Protein AF-A0A7J9Y196-F1 (afdb_monomer)

Radius of gyration: 24.89 Å; Cα contacts (8 Å, |Δi|>4): 542; chains: 1; bounding box: 51×61×70 Å

Secondary structure (DSSP, 8-state):
---------S-PPPPPPHHHHHHHHHHHHHHHHHHHHHTTSS--EEEETTEEEEE-TTS-EEEEEEEE-GGG-EEE-GGG-EEEEE-TTS-EEEEE---HHHHHHHHTTTTT--HHHHHHHHHHHHHHHHHHHHHHHHHHHS----HHHHTTS-HHHHHTT----SS-SS----BT--HHHHHHH-GGGT--BPPEEEEEEBTTB-----TT--HHHHHHHHS-HHHHHHHHHHHHTTT--GGGEEEEEE-HHHIIIIIHHHTHHHHHTTSEEEEEE-SS-EEE-TTSSEEEESSSTTSPPEE-----EETTEE----HHHHHHHHHHHHHHHHHHHH-HIIIIIS---------

Solvent-accessible surface area (backbone atoms only — not comparable to full-atom values): 19519 Å² total; per-residue (Å²): 132,84,78,78,79,74,73,75,81,90,73,69,77,71,79,50,50,75,66,28,42,42,50,26,21,19,50,50,34,22,46,40,54,17,46,34,35,55,71,62,61,39,69,70,43,80,73,56,98,52,29,34,35,32,77,30,78,68,63,39,34,39,37,30,36,39,48,78,50,75,97,68,30,37,52,40,43,41,89,51,30,24,36,29,44,72,39,101,85,73,52,69,59,74,39,81,49,54,50,38,69,57,49,50,63,50,34,28,67,52,64,68,53,52,73,67,58,47,55,52,49,51,50,22,39,51,34,23,40,52,53,45,5,39,51,49,42,54,49,70,72,73,70,68,80,44,75,72,56,54,71,71,49,54,72,60,62,42,42,20,69,56,90,65,56,88,73,54,74,45,46,48,18,43,49,76,57,50,74,69,45,40,51,46,49,33,21,74,50,70,36,72,37,56,38,29,32,32,35,28,30,58,86,82,43,83,87,59,43,31,98,91,46,49,72,69,55,51,50,60,71,75,36,56,72,66,59,52,52,53,38,39,44,62,31,46,79,70,76,41,65,57,88,53,35,43,75,46,76,40,40,54,67,32,40,69,74,38,46,55,63,79,38,37,69,40,40,77,67,61,39,36,38,82,54,46,70,46,94,49,37,20,35,25,30,86,81,45,40,34,30,36,35,70,65,49,71,88,51,74,67,47,77,40,54,31,90,27,38,41,65,95,38,66,44,56,69,57,68,74,55,62,72,42,34,18,59,52,30,53,53,51,49,56,50,41,74,68,34,64,58,42,46,66,71,68,54,69,82,80,91,55,52,51,96

Foldseek 3Di:
DDPPPPPPPPPLLDFQDPVLLLVLQLVLQLLCVQLCVLVVLWPWDDPDPQKIKTQAPLRKIKIFGFDADPSRGTRTDSQGIWIWHQDPVRDTDTDRDRHNLVVLVRRCVSNVHDPVRNVLVSLLLVQLSRLSSSLSRVCPPDDNQDPVNLVPDDPLLNLLNDSADSNDSSQRRQAPDDSVSCCAQPSVVVHWFWWWKKWAFPVVDDDDFAPVDDLVRLCCQQAPPVLVVQLCCQQVVVVHHSVRTRMDTAHPSCVVPPCCVVVVVCDVVSNMGTRGTGPWIWRQGSLSQWTQTPRDNVHDTDGHADQTDGPNDGSGDDPVCLNCQQVVVVVVVVVQCPDCCNCPPVVDDDDGDGD

Structure (mmCIF, N/CA/C/O backbone):
data_AF-A0A7J9Y196-F1
#
_entry.id   AF-A0A7J9Y196-F1
#
loop_
_atom_site.group_PDB
_atom_site.id
_atom_site.type_symbol
_atom_site.label_atom_id
_atom_site.label_alt_id
_atom_site.label_comp_id
_atom_site.label_asym_id
_atom_site.label_entity_id
_atom_site.label_seq_id
_atom_site.pdbx_PDB_ins_code
_atom_site.Cartn_x
_atom_site.Cartn_y
_atom_site.Cartn_z
_atom_site.occupancy
_atom_site.B_iso_or_equiv
_atom_site.auth_seq_id
_atom_site.auth_comp_id
_atom_site.auth_asym_id
_atom_site.auth_atom_id
_atom_site.pdbx_PDB_model_num
ATOM 1 N N . MET A 1 1 ? -0.466 28.665 28.984 1.00 36.94 1 MET A N 1
ATOM 2 C CA . MET A 1 1 ? 0.429 27.523 29.253 1.00 36.94 1 MET A CA 1
ATOM 3 C C . MET A 1 1 ? 0.998 27.119 27.907 1.00 36.94 1 MET A C 1
ATOM 5 O O . MET A 1 1 ? 0.221 26.810 27.017 1.00 36.94 1 MET A O 1
ATOM 9 N N . ILE A 1 2 ? 2.296 27.337 27.705 1.00 31.19 2 ILE A N 1
ATOM 10 C CA . ILE A 1 2 ? 2.958 27.218 26.401 1.00 31.19 2 ILE A CA 1
ATOM 11 C C . ILE A 1 2 ? 2.953 25.739 26.016 1.00 31.19 2 ILE A C 1
ATOM 13 O O . ILE A 1 2 ? 3.463 24.908 26.766 1.00 31.19 2 ILE A O 1
ATOM 17 N N . VAL A 1 3 ? 2.308 25.422 24.894 1.00 32.38 3 VAL A N 1
ATOM 18 C CA . VAL A 1 3 ? 2.286 24.080 24.315 1.00 32.38 3 VAL A CA 1
ATOM 19 C C . VAL A 1 3 ? 3.728 23.730 23.968 1.00 32.38 3 VAL A C 1
ATOM 21 O O . VAL A 1 3 ? 4.373 24.423 23.186 1.00 32.38 3 VAL A O 1
ATOM 24 N N . SER A 1 4 ? 4.250 22.696 24.620 1.00 30.88 4 SER A N 1
ATOM 25 C CA . SER A 1 4 ? 5.538 22.105 24.288 1.00 30.88 4 SER A CA 1
ATOM 26 C C . SER A 1 4 ? 5.426 21.515 22.884 1.00 30.88 4 SER A C 1
ATOM 28 O O . SER A 1 4 ? 4.908 20.411 22.725 1.00 30.88 4 SER A O 1
ATOM 30 N N . GLU A 1 5 ? 5.902 22.239 21.871 1.00 36.75 5 GLU A N 1
ATOM 31 C CA . GLU A 1 5 ? 6.233 21.664 20.568 1.00 36.75 5 GLU A CA 1
ATOM 32 C C . GLU A 1 5 ? 7.306 20.599 20.809 1.00 36.75 5 GLU A C 1
ATOM 34 O O . GLU A 1 5 ? 8.493 20.889 20.951 1.00 36.75 5 GLU A O 1
ATOM 39 N N . LYS A 1 6 ? 6.887 19.337 20.929 1.00 35.97 6 LYS A N 1
ATOM 40 C CA . LYS A 1 6 ? 7.796 18.229 20.665 1.00 35.97 6 LYS A CA 1
ATOM 41 C C . LYS A 1 6 ? 8.116 18.319 19.180 1.00 35.97 6 LYS A C 1
ATOM 43 O O . LYS A 1 6 ? 7.275 17.977 18.352 1.00 35.97 6 LYS A O 1
ATOM 48 N N . SER A 1 7 ? 9.311 18.807 18.860 1.00 33.03 7 SER A N 1
ATOM 49 C CA . SER A 1 7 ? 9.898 18.654 17.534 1.00 33.03 7 SER A CA 1
ATOM 50 C C . SER A 1 7 ? 9.715 17.199 17.078 1.00 33.03 7 SER A C 1
ATOM 52 O O . SER A 1 7 ? 9.951 16.292 17.887 1.00 33.03 7 SER A O 1
ATOM 54 N N . PRO A 1 8 ? 9.273 16.944 15.835 1.00 31.72 8 PRO A N 1
ATOM 55 C CA . PRO A 1 8 ? 9.183 15.580 15.334 1.00 31.72 8 PRO A CA 1
ATOM 56 C C . PRO A 1 8 ? 10.572 14.927 15.408 1.00 31.72 8 PRO A C 1
ATOM 58 O O . PRO A 1 8 ? 11.574 15.629 15.227 1.00 31.72 8 PRO A O 1
ATOM 61 N N . PRO A 1 9 ? 10.666 13.615 15.692 1.00 36.78 9 PRO A N 1
ATOM 62 C CA . PRO A 1 9 ? 11.945 12.924 15.643 1.00 36.78 9 PRO A CA 1
ATOM 63 C C . PRO A 1 9 ? 12.563 13.130 14.255 1.00 36.78 9 PRO A C 1
ATOM 65 O O . PRO A 1 9 ? 11.937 12.870 13.228 1.00 36.78 9 PRO A O 1
ATOM 68 N N . THR A 1 10 ? 13.786 13.654 14.242 1.00 38.38 10 THR A N 1
ATOM 69 C CA . THR A 1 10 ? 14.646 13.880 13.073 1.00 38.38 10 THR A CA 1
ATOM 70 C C . THR A 1 10 ? 15.182 12.565 12.494 1.00 38.38 10 THR A C 1
ATOM 72 O O . THR A 1 10 ? 16.371 12.450 12.237 1.00 38.38 10 THR A O 1
ATOM 75 N N . ASP A 1 11 ? 14.297 11.598 12.259 1.00 40.78 11 ASP A N 1
ATOM 76 C CA . ASP A 1 11 ? 14.557 10.379 11.481 1.00 40.78 11 ASP A CA 1
ATOM 77 C C . ASP A 1 11 ? 13.760 10.431 10.168 1.00 40.78 11 ASP A C 1
ATOM 79 O O . ASP A 1 11 ? 13.176 9.448 9.714 1.00 40.78 11 ASP A O 1
ATOM 83 N N . ALA A 1 12 ? 13.683 11.613 9.543 1.00 42.16 12 ALA A N 1
ATOM 84 C CA . ALA A 1 12 ? 13.226 11.676 8.162 1.00 42.16 12 ALA A CA 1
ATOM 85 C C . ALA A 1 12 ? 14.246 10.892 7.316 1.00 42.16 12 ALA A C 1
ATOM 87 O O . ALA A 1 12 ? 15.436 11.226 7.376 1.00 42.16 12 ALA A O 1
ATOM 88 N N . PRO A 1 13 ? 13.835 9.861 6.553 1.00 50.31 13 PRO A N 1
ATOM 89 C CA . PRO A 1 13 ? 14.758 9.124 5.707 1.00 50.31 13 PRO A CA 1
ATOM 90 C C . PRO A 1 13 ? 15.472 10.124 4.802 1.00 50.31 13 PRO A C 1
ATOM 92 O O . PRO A 1 13 ? 14.838 10.909 4.091 1.00 50.31 13 PRO A O 1
ATOM 95 N N . SER A 1 14 ? 16.802 10.139 4.888 1.00 57.25 14 SER A N 1
ATOM 96 C CA . SER A 1 14 ? 17.611 11.004 4.037 1.00 57.25 14 SER A CA 1
ATOM 97 C C . SER A 1 14 ? 17.305 10.672 2.574 1.00 57.25 14 SER A C 1
ATOM 99 O O . SER A 1 14 ? 17.179 9.489 2.244 1.00 57.25 14 SER A O 1
ATOM 101 N N . PRO A 1 15 ? 17.170 11.679 1.690 1.00 68.12 15 PRO A N 1
ATOM 102 C CA . PRO A 1 15 ? 16.908 11.437 0.279 1.00 68.12 15 PRO A CA 1
ATOM 103 C C . PRO A 1 15 ? 17.907 10.426 -0.283 1.00 68.12 15 PRO A C 1
ATOM 105 O O . PRO A 1 15 ? 19.110 10.533 -0.032 1.00 68.12 15 PRO A O 1
ATOM 108 N N . ALA A 1 16 ? 17.410 9.444 -1.035 1.00 80.75 16 ALA A N 1
ATOM 109 C CA . ALA A 1 16 ? 18.262 8.415 -1.608 1.00 80.75 16 ALA A CA 1
ATOM 110 C C . ALA A 1 16 ? 19.363 9.049 -2.476 1.00 80.75 16 ALA A C 1
ATOM 112 O O . ALA A 1 16 ? 19.103 9.920 -3.309 1.00 80.75 16 ALA A O 1
ATOM 113 N N . GLY A 1 17 ? 20.607 8.608 -2.281 1.00 89.25 17 GLY A N 1
ATOM 114 C CA . GLY A 1 17 ? 21.742 9.121 -3.042 1.00 89.25 17 GLY A CA 1
ATOM 115 C C . GLY A 1 17 ? 21.692 8.733 -4.532 1.00 89.25 17 GLY A C 1
ATOM 116 O O . GLY A 1 17 ? 20.994 7.789 -4.915 1.00 89.25 17 GLY A O 1
ATOM 117 N N . PRO A 1 18 ? 22.501 9.381 -5.395 1.00 92.69 18 PRO A N 1
ATOM 118 C CA . PRO A 1 18 ? 22.485 9.142 -6.844 1.00 92.69 18 PRO A CA 1
ATOM 119 C C . PRO A 1 18 ? 22.762 7.692 -7.272 1.00 92.69 18 PRO A C 1
ATOM 121 O O . PRO A 1 18 ? 22.345 7.270 -8.349 1.00 92.69 18 PRO A O 1
ATOM 1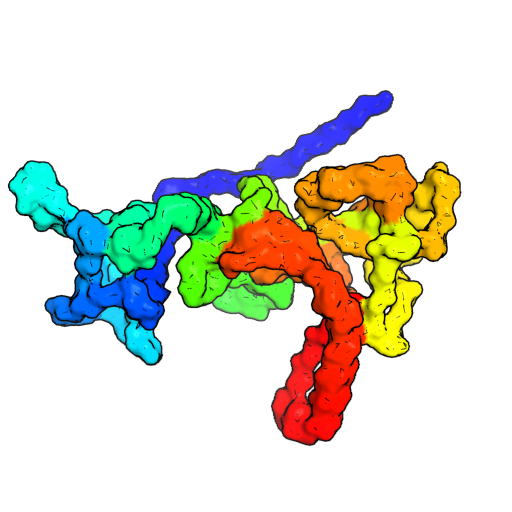24 N N . ALA A 1 19 ? 23.499 6.917 -6.471 1.00 92.81 19 ALA A N 1
ATOM 125 C CA . ALA A 1 19 ? 23.753 5.504 -6.754 1.00 92.81 19 ALA A CA 1
ATOM 126 C C . ALA A 1 19 ? 22.483 4.652 -6.590 1.00 92.81 19 ALA A C 1
ATOM 128 O O . ALA A 1 19 ? 22.111 3.945 -7.523 1.00 92.81 19 ALA A O 1
ATOM 129 N N . ALA A 1 20 ? 21.787 4.786 -5.457 1.00 93.94 20 ALA A N 1
ATOM 130 C CA . ALA A 1 20 ? 20.543 4.070 -5.187 1.00 93.94 20 ALA A CA 1
ATOM 131 C C . ALA A 1 20 ? 19.429 4.471 -6.167 1.00 93.94 20 ALA A C 1
ATOM 133 O O . ALA A 1 20 ? 18.706 3.611 -6.659 1.00 93.94 20 ALA A O 1
ATOM 134 N N . TRP A 1 21 ? 19.344 5.758 -6.527 1.00 95.81 21 TRP A N 1
ATOM 135 C CA . TRP A 1 21 ? 18.389 6.235 -7.532 1.00 95.81 21 TRP A CA 1
ATOM 136 C C . TRP A 1 21 ? 18.619 5.619 -8.919 1.00 95.81 21 TRP A C 1
ATOM 138 O O . TRP A 1 21 ? 17.672 5.166 -9.566 1.00 95.81 21 TRP A O 1
ATOM 148 N N . ARG A 1 22 ? 19.878 5.577 -9.381 1.00 95.44 22 ARG A N 1
ATOM 149 C CA . ARG A 1 22 ? 20.227 4.947 -10.665 1.00 95.44 22 ARG A CA 1
ATOM 150 C C . ARG A 1 22 ? 19.911 3.457 -10.661 1.00 95.44 22 ARG A C 1
ATOM 152 O O . ARG A 1 22 ? 19.370 2.956 -11.640 1.00 95.44 22 ARG A O 1
ATOM 159 N N . GLU A 1 23 ? 20.210 2.766 -9.565 1.00 95.62 23 GLU A N 1
ATOM 160 C CA . GLU A 1 23 ? 19.924 1.338 -9.450 1.00 95.62 23 GLU A CA 1
ATOM 161 C C . GLU A 1 23 ? 18.418 1.046 -9.415 1.00 95.62 23 GLU A C 1
ATOM 163 O O . GLU A 1 23 ? 17.961 0.155 -10.128 1.00 95.62 23 GLU A O 1
ATOM 168 N N . ALA A 1 24 ? 17.634 1.839 -8.675 1.00 96.81 24 ALA A N 1
ATOM 169 C CA . ALA A 1 24 ? 16.175 1.731 -8.665 1.00 96.81 24 ALA A CA 1
ATOM 170 C C . ALA A 1 24 ? 15.586 1.910 -10.073 1.00 96.81 24 ALA A C 1
ATOM 172 O O . ALA A 1 24 ? 14.763 1.106 -10.506 1.00 96.81 24 ALA A O 1
ATOM 173 N N . ASN A 1 25 ? 16.058 2.910 -10.828 1.00 98.12 25 ASN A N 1
ATOM 174 C CA . ASN A 1 25 ? 15.633 3.109 -12.215 1.00 98.12 25 ASN A CA 1
ATOM 175 C C . ASN A 1 25 ? 15.999 1.931 -13.111 1.00 98.12 25 ASN A C 1
ATOM 177 O O . ASN A 1 25 ? 15.166 1.480 -13.892 1.00 98.12 25 ASN A O 1
ATOM 181 N N . ARG A 1 26 ? 17.223 1.415 -12.988 1.00 97.00 26 ARG A N 1
ATOM 182 C CA . ARG A 1 26 ? 17.705 0.282 -13.780 1.00 97.00 26 ARG A CA 1
ATOM 183 C C . ARG A 1 26 ? 16.838 -0.962 -13.553 1.00 97.00 26 ARG A C 1
ATOM 185 O O . ARG A 1 26 ? 16.396 -1.590 -14.514 1.00 97.00 26 ARG A O 1
ATOM 192 N N . GLN A 1 27 ? 16.542 -1.284 -12.292 1.00 97.31 27 GLN A N 1
ATOM 193 C CA . GLN A 1 27 ? 15.683 -2.416 -11.927 1.00 97.31 27 GLN A CA 1
ATOM 194 C C . GLN A 1 27 ? 14.236 -2.218 -12.393 1.00 97.31 27 GLN A C 1
ATOM 196 O O . GLN A 1 27 ? 13.638 -3.139 -12.951 1.00 97.31 27 GLN A O 1
ATOM 201 N N . LEU A 1 28 ? 13.676 -1.020 -12.206 1.00 98.19 28 LEU A N 1
ATOM 202 C CA . LEU A 1 28 ? 12.296 -0.734 -12.590 1.00 98.19 28 LEU A CA 1
ATOM 203 C C . LEU A 1 28 ? 12.111 -0.700 -14.111 1.00 98.19 28 LEU A C 1
ATOM 205 O O . LEU A 1 28 ? 11.090 -1.168 -14.603 1.00 98.19 28 LEU A O 1
ATOM 209 N N . LEU A 1 29 ? 13.104 -0.210 -14.856 1.00 98.31 29 LEU A N 1
ATOM 210 C CA . LEU A 1 29 ? 13.121 -0.243 -16.317 1.00 98.31 29 LEU A CA 1
ATOM 211 C C . LEU A 1 29 ? 13.150 -1.683 -16.843 1.00 98.31 29 LEU A C 1
ATOM 213 O O . LEU A 1 29 ? 12.372 -2.025 -17.731 1.00 98.31 29 LEU A O 1
ATOM 217 N N . ALA A 1 30 ? 13.999 -2.538 -16.265 1.00 98.31 30 ALA A N 1
ATOM 218 C CA . ALA A 1 30 ? 14.048 -3.959 -16.607 1.00 98.31 30 ALA A CA 1
ATOM 219 C C . ALA A 1 30 ? 12.699 -4.645 -16.358 1.00 98.31 30 ALA A C 1
ATOM 221 O O . ALA A 1 30 ? 12.200 -5.367 -17.220 1.00 98.31 30 ALA A O 1
ATOM 222 N N . LYS A 1 31 ? 12.085 -4.363 -15.200 1.00 97.88 31 LYS A N 1
ATOM 223 C CA . LYS A 1 31 ? 10.736 -4.829 -14.874 1.00 97.88 31 LYS A CA 1
ATOM 224 C C . LYS A 1 31 ? 9.727 -4.333 -15.908 1.00 97.88 31 LYS A C 1
ATOM 226 O O . LYS A 1 31 ? 9.014 -5.140 -16.480 1.00 97.88 31 LYS A O 1
ATOM 231 N N . ALA A 1 32 ? 9.693 -3.034 -16.195 1.00 98.12 32 ALA A N 1
ATOM 232 C CA . ALA A 1 32 ? 8.742 -2.457 -17.140 1.00 98.12 32 ALA A CA 1
ATOM 233 C C . ALA A 1 32 ? 8.851 -3.084 -18.536 1.00 98.12 32 ALA A C 1
ATOM 235 O O . ALA A 1 32 ? 7.834 -3.461 -19.106 1.00 98.12 32 ALA A O 1
ATOM 236 N N . LEU A 1 33 ? 10.068 -3.274 -19.057 1.00 98.12 33 LEU A N 1
ATOM 237 C CA . LEU A 1 33 ? 10.283 -3.966 -20.330 1.00 98.12 33 LEU A CA 1
ATOM 238 C C . LEU A 1 33 ? 9.761 -5.406 -20.293 1.00 98.12 33 LEU A C 1
ATOM 240 O O . LEU A 1 33 ? 9.018 -5.797 -21.189 1.00 98.12 33 LEU A O 1
ATOM 244 N N . GLY A 1 34 ? 10.112 -6.180 -19.262 1.00 97.56 34 GLY A N 1
ATOM 245 C CA . GLY A 1 34 ? 9.680 -7.573 -19.131 1.00 97.56 34 GLY A CA 1
ATOM 246 C C . GLY A 1 34 ? 8.162 -7.723 -19.012 1.00 97.56 34 GLY A C 1
ATOM 247 O O . GLY A 1 34 ? 7.556 -8.485 -19.766 1.00 97.56 34 GLY A O 1
ATOM 248 N N . GLU A 1 35 ? 7.543 -6.960 -18.110 1.00 97.44 35 GLU A N 1
ATOM 249 C CA . GLU A 1 35 ? 6.104 -7.023 -17.829 1.00 97.44 35 GLU A CA 1
ATOM 250 C C . GLU A 1 35 ? 5.268 -6.477 -18.994 1.00 97.44 35 GLU A C 1
ATOM 252 O O . GLU A 1 35 ? 4.299 -7.108 -19.404 1.00 97.44 35 GLU A O 1
ATOM 257 N N . TRP A 1 36 ? 5.658 -5.356 -19.610 1.00 97.44 36 TRP A N 1
ATOM 258 C CA . TRP A 1 36 ? 4.904 -4.804 -20.743 1.00 97.44 36 TRP A CA 1
ATOM 259 C C . TRP A 1 36 ? 5.082 -5.615 -22.030 1.00 97.44 36 TRP A C 1
ATOM 261 O O . TRP A 1 36 ? 4.174 -5.632 -22.862 1.00 97.44 36 TRP A O 1
ATOM 271 N N . CYS A 1 37 ? 6.203 -6.325 -22.201 1.00 97.12 37 CYS A N 1
ATOM 272 C CA . CYS A 1 37 ? 6.318 -7.336 -23.256 1.00 97.12 37 CYS A CA 1
ATOM 273 C C . CYS A 1 37 ? 5.410 -8.540 -22.976 1.00 97.12 37 CYS A C 1
ATOM 275 O O . CYS A 1 37 ? 4.747 -9.034 -23.886 1.00 97.12 37 CYS A O 1
ATOM 277 N N . PHE A 1 38 ? 5.353 -8.998 -21.722 1.00 96.75 38 PHE A N 1
ATOM 278 C CA . PHE A 1 38 ? 4.495 -10.110 -21.314 1.00 96.75 38 PHE A CA 1
ATOM 279 C C . PHE A 1 38 ? 3.002 -9.798 -21.500 1.00 96.75 38 PHE A C 1
ATOM 281 O O . PHE A 1 38 ? 2.254 -10.635 -21.998 1.00 96.75 38 PHE A O 1
ATOM 288 N N . GLU A 1 39 ? 2.581 -8.569 -21.199 1.00 95.69 39 GLU A N 1
ATOM 289 C CA . GLU A 1 39 ? 1.217 -8.078 -21.443 1.00 95.69 39 GLU A CA 1
ATOM 290 C C . GLU A 1 39 ? 0.938 -7.721 -22.916 1.00 95.69 39 GLU A C 1
ATOM 292 O O . GLU A 1 39 ? -0.134 -7.212 -23.241 1.00 95.69 39 GLU A O 1
ATOM 297 N N . ALA A 1 40 ? 1.891 -7.974 -23.821 1.00 95.62 40 ALA A N 1
ATOM 298 C CA . ALA A 1 40 ? 1.821 -7.638 -25.245 1.00 95.62 40 ALA A CA 1
ATOM 299 C C . ALA A 1 40 ? 1.578 -6.142 -25.546 1.00 95.62 40 ALA A C 1
ATOM 301 O O . ALA A 1 40 ? 1.227 -5.779 -26.673 1.00 95.62 40 ALA A O 1
ATOM 302 N N . MET A 1 41 ? 1.803 -5.270 -24.559 1.00 96.69 41 MET A N 1
ATOM 303 C CA . MET A 1 41 ? 1.800 -3.814 -24.717 1.00 96.69 41 MET A CA 1
ATOM 304 C C . MET A 1 41 ? 3.014 -3.357 -25.530 1.00 96.69 41 MET A C 1
ATOM 306 O O . MET A 1 41 ? 2.924 -2.428 -26.329 1.00 96.69 41 MET A O 1
ATOM 310 N N . LEU A 1 42 ? 4.143 -4.045 -25.354 1.00 97.62 42 LEU A N 1
ATOM 311 C CA . LEU A 1 42 ? 5.347 -3.907 -26.162 1.00 97.62 42 LEU A CA 1
ATOM 312 C C . LEU A 1 42 ? 5.618 -5.206 -26.918 1.00 97.62 42 LEU A C 1
ATOM 314 O O . LEU A 1 42 ? 5.311 -6.298 -26.444 1.00 97.62 42 LEU A O 1
ATOM 318 N N . LYS A 1 43 ? 6.199 -5.088 -28.112 1.00 96.25 43 LYS A N 1
ATOM 319 C CA . LYS A 1 43 ? 6.446 -6.223 -29.007 1.00 96.25 43 LYS A CA 1
ATOM 320 C C . LYS A 1 43 ? 7.952 -6.402 -29.198 1.00 96.25 43 LYS A C 1
ATOM 322 O O . LYS A 1 43 ? 8.526 -5.710 -30.040 1.00 96.25 43 LYS A O 1
ATOM 327 N N . PRO A 1 44 ? 8.606 -7.275 -28.414 1.00 97.06 44 PRO A N 1
ATOM 328 C CA . PRO A 1 44 ? 10.031 -7.512 -28.559 1.00 97.06 44 PRO A CA 1
ATOM 329 C C . PRO A 1 44 ? 10.315 -8.355 -29.807 1.00 97.06 44 PRO A C 1
ATOM 331 O O . PRO A 1 44 ? 9.583 -9.291 -30.129 1.00 97.06 44 PRO A O 1
ATOM 334 N N . VAL A 1 45 ? 11.412 -8.041 -30.487 1.00 96.81 45 VAL A N 1
ATOM 335 C CA . VAL A 1 45 ? 12.003 -8.830 -31.569 1.00 96.81 45 VAL A CA 1
ATOM 336 C C . VAL A 1 45 ? 13.302 -9.433 -31.055 1.00 96.81 45 VAL A C 1
ATOM 338 O O . VAL A 1 45 ? 14.145 -8.719 -30.517 1.00 96.81 45 VAL A O 1
ATOM 341 N N . GLU A 1 46 ? 13.467 -10.744 -31.208 1.00 96.50 46 GLU A N 1
ATOM 342 C CA . GLU A 1 46 ? 14.712 -11.428 -30.862 1.00 96.50 46 GLU A CA 1
ATOM 343 C C . GLU A 1 46 ? 15.810 -11.069 -31.875 1.00 96.50 46 GLU A C 1
ATOM 345 O O . GLU A 1 46 ? 15.607 -11.150 -33.087 1.00 96.50 46 GLU A O 1
ATOM 350 N N . THR A 1 47 ? 16.978 -10.665 -31.378 1.00 95.38 47 THR A N 1
ATOM 351 C CA . THR A 1 47 ? 18.128 -10.251 -32.202 1.00 95.38 47 THR A CA 1
ATOM 352 C C . THR A 1 47 ? 19.248 -11.295 -32.241 1.00 95.38 47 THR A C 1
ATOM 354 O O . THR A 1 47 ? 20.267 -11.063 -32.886 1.00 95.38 47 THR A O 1
ATOM 357 N N . GLY A 1 48 ? 19.063 -12.438 -31.570 1.00 92.75 48 GLY A N 1
ATOM 358 C CA . GLY A 1 48 ? 20.062 -13.500 -31.405 1.00 92.75 48 GLY A CA 1
ATOM 359 C C . GLY A 1 48 ? 20.800 -13.430 -30.063 1.00 92.75 48 GLY A C 1
ATOM 360 O O . GLY A 1 48 ? 20.805 -12.394 -29.401 1.00 92.75 48 GLY A O 1
ATOM 361 N N . ASP A 1 49 ? 21.391 -14.557 -29.649 1.00 91.38 49 ASP A N 1
ATOM 362 C CA . ASP A 1 49 ? 22.199 -14.709 -28.425 1.00 91.38 49 ASP A CA 1
ATOM 363 C C . ASP A 1 49 ? 21.514 -14.229 -27.125 1.00 91.38 49 ASP A C 1
ATOM 365 O O . ASP A 1 49 ? 22.155 -13.710 -26.213 1.00 91.38 49 ASP A O 1
ATOM 369 N N . GLY A 1 50 ? 20.188 -14.394 -27.029 1.00 94.44 50 GLY A N 1
ATOM 370 C CA . GLY A 1 50 ? 19.395 -13.931 -25.880 1.00 94.44 50 GLY A CA 1
ATOM 371 C C . GLY A 1 50 ? 19.171 -12.413 -25.835 1.00 94.44 50 GLY A C 1
ATOM 372 O O . GLY A 1 50 ? 18.706 -11.892 -24.818 1.00 94.44 50 GLY A O 1
ATOM 373 N N . GLY A 1 51 ? 19.506 -11.707 -26.918 1.00 97.75 51 GLY A N 1
ATOM 374 C CA . GLY A 1 51 ? 19.216 -10.296 -27.131 1.00 97.75 51 GLY A CA 1
ATOM 375 C C . GLY A 1 51 ? 17.823 -10.062 -27.712 1.00 97.75 51 GLY A C 1
ATOM 376 O O . GLY A 1 51 ? 17.322 -10.835 -28.532 1.00 97.75 51 GLY A O 1
ATOM 377 N N . TYR A 1 52 ? 17.214 -8.960 -27.294 1.00 98.25 52 TYR A N 1
ATOM 378 C CA . TYR A 1 52 ? 15.892 -8.510 -27.700 1.00 98.25 52 TYR A CA 1
ATOM 379 C C . TYR A 1 52 ? 15.912 -7.014 -27.982 1.00 98.25 52 TYR A C 1
ATOM 381 O O . TYR A 1 52 ? 16.699 -6.260 -27.401 1.00 98.25 52 TYR A O 1
ATOM 389 N N . ARG A 1 53 ? 14.997 -6.576 -28.844 1.00 97.56 53 ARG A N 1
ATOM 390 C CA . ARG A 1 53 ? 14.786 -5.169 -29.168 1.00 97.56 53 ARG A CA 1
ATOM 391 C C . ARG A 1 53 ? 13.304 -4.834 -29.254 1.00 97.56 53 ARG A C 1
ATOM 393 O O . ARG A 1 53 ? 12.537 -5.573 -29.859 1.00 97.56 53 ARG A O 1
ATOM 400 N N . VAL A 1 54 ? 12.912 -3.705 -28.677 1.00 97.94 54 VAL A N 1
ATOM 401 C CA . VAL A 1 54 ? 11.581 -3.109 -28.826 1.00 97.94 54 VAL A CA 1
ATOM 402 C C . VAL A 1 54 ? 11.733 -1.795 -29.578 1.00 97.94 54 VAL A C 1
ATOM 404 O O . VAL A 1 54 ? 12.509 -0.938 -29.159 1.00 97.94 54 VAL A O 1
ATOM 407 N N . GLU A 1 55 ? 10.977 -1.640 -30.661 1.00 96.81 55 GLU A N 1
ATOM 408 C CA . GLU A 1 55 ? 10.805 -0.361 -31.353 1.00 96.81 55 GLU A CA 1
ATOM 409 C C . GLU A 1 55 ? 9.522 0.310 -30.870 1.00 96.81 55 GLU A C 1
ATOM 411 O O . GLU A 1 55 ? 8.484 -0.343 -30.741 1.00 96.81 55 GLU A O 1
ATOM 416 N N . LEU A 1 56 ? 9.599 1.609 -30.594 1.00 97.12 56 LEU A N 1
ATOM 417 C CA . LEU A 1 56 ? 8.472 2.414 -30.137 1.00 97.12 56 LEU A CA 1
ATOM 418 C C . LEU A 1 56 ? 7.976 3.327 -31.262 1.00 97.12 56 LEU A C 1
ATOM 420 O O . LEU A 1 56 ? 8.756 3.791 -32.093 1.00 97.12 56 LEU A O 1
ATOM 424 N N . ASP A 1 57 ? 6.690 3.680 -31.229 1.00 96.06 57 ASP A N 1
ATOM 425 C CA . ASP A 1 57 ? 6.064 4.589 -32.201 1.00 96.06 57 ASP A CA 1
ATOM 426 C C . ASP A 1 57 ? 6.671 6.004 -32.168 1.00 96.06 57 ASP A C 1
ATOM 428 O O . ASP A 1 57 ? 6.532 6.774 -33.116 1.00 96.06 57 ASP A O 1
ATOM 432 N N . SER A 1 58 ? 7.378 6.351 -31.088 1.00 93.69 58 SER A N 1
ATOM 433 C CA . SER A 1 58 ? 8.153 7.589 -30.962 1.00 93.69 58 SER A CA 1
ATOM 434 C C . SER A 1 58 ? 9.439 7.606 -31.803 1.00 93.69 58 SER A C 1
ATOM 436 O O . SER A 1 58 ? 10.118 8.633 -31.851 1.00 93.69 58 SER A O 1
ATOM 438 N N . GLY A 1 59 ? 9.796 6.488 -32.448 1.00 93.25 59 GLY A N 1
ATOM 439 C CA . GLY A 1 59 ? 11.063 6.297 -33.161 1.00 93.25 59 GLY A CA 1
ATOM 440 C C . GLY A 1 59 ? 12.246 5.975 -32.242 1.00 93.25 59 GLY A C 1
ATOM 441 O O . GLY A 1 59 ? 13.394 6.005 -32.679 1.00 93.25 59 GLY A O 1
ATOM 442 N N . VAL A 1 60 ? 11.985 5.708 -30.960 1.00 96.06 60 VAL A N 1
ATOM 443 C CA . VAL A 1 60 ? 12.992 5.287 -29.980 1.00 96.06 60 VAL A CA 1
ATOM 444 C C . VAL A 1 60 ? 13.016 3.762 -29.902 1.00 96.06 60 VAL A C 1
ATOM 446 O O . VAL A 1 60 ? 11.972 3.127 -29.789 1.00 96.06 60 VAL A O 1
ATOM 449 N N . GLY A 1 61 ? 14.215 3.186 -29.895 1.00 96.75 61 GLY A N 1
ATOM 450 C CA . GLY A 1 61 ? 14.435 1.754 -29.707 1.00 96.75 61 GLY A CA 1
ATOM 451 C C . GLY A 1 61 ? 15.047 1.445 -28.342 1.00 96.75 61 GLY A C 1
ATOM 452 O O . GLY A 1 61 ? 15.872 2.208 -27.835 1.00 96.75 61 GLY A O 1
ATOM 453 N N . TYR A 1 62 ? 14.679 0.308 -27.759 1.00 98.25 62 TYR A N 1
ATOM 454 C CA . TYR A 1 62 ? 15.304 -0.243 -26.555 1.00 98.25 62 TYR A CA 1
ATOM 455 C C . TYR A 1 62 ? 15.830 -1.644 -26.844 1.00 98.25 62 TYR A C 1
ATOM 457 O O . TYR A 1 62 ? 15.065 -2.503 -27.273 1.00 98.25 62 TYR A O 1
ATOM 465 N N . SER A 1 63 ? 17.122 -1.882 -26.613 1.00 97.94 63 SER A N 1
ATOM 466 C CA . SER A 1 63 ? 17.752 -3.203 -26.770 1.00 97.94 63 SER A CA 1
ATOM 467 C C . SER A 1 63 ? 18.239 -3.724 -25.421 1.00 97.94 63 SER A C 1
ATOM 469 O O . SER A 1 63 ? 18.738 -2.946 -24.609 1.00 97.94 63 SER A O 1
ATOM 471 N N . PHE A 1 64 ? 18.076 -5.019 -25.165 1.00 98.38 64 PHE A N 1
ATOM 472 C CA . PHE A 1 64 ? 18.382 -5.639 -23.875 1.00 98.38 64 PHE A CA 1
ATOM 473 C C . PHE A 1 64 ? 18.595 -7.150 -24.012 1.00 98.38 64 PHE A C 1
ATOM 475 O O . PHE A 1 64 ? 18.067 -7.785 -24.919 1.00 98.38 64 PHE A O 1
ATOM 482 N N . ALA A 1 65 ? 19.343 -7.741 -23.085 1.00 98.44 65 ALA A N 1
ATOM 483 C CA . ALA A 1 65 ? 19.412 -9.184 -22.900 1.00 98.44 65 ALA A CA 1
ATOM 484 C C . ALA A 1 65 ? 18.305 -9.639 -21.940 1.00 98.44 65 ALA A C 1
ATOM 486 O O . ALA A 1 65 ? 17.987 -8.948 -20.966 1.00 98.44 65 ALA A O 1
ATOM 487 N N . ALA A 1 66 ? 17.720 -10.811 -22.184 1.00 98.06 66 ALA A N 1
ATOM 488 C CA . ALA A 1 66 ? 16.721 -11.384 -21.287 1.00 98.06 66 ALA A CA 1
ATOM 489 C C . ALA A 1 66 ? 16.782 -12.911 -21.246 1.00 98.06 66 ALA A C 1
ATOM 491 O O . ALA A 1 66 ? 17.151 -13.573 -22.213 1.00 98.06 66 ALA A O 1
ATOM 492 N N . THR A 1 67 ? 16.367 -13.477 -20.113 1.00 97.06 67 THR A N 1
ATOM 493 C CA . THR A 1 67 ? 16.132 -14.918 -19.973 1.00 97.06 67 THR A CA 1
ATOM 494 C C . THR A 1 67 ? 14.631 -15.203 -20.065 1.00 97.06 67 THR A C 1
ATOM 496 O O . THR A 1 67 ? 13.882 -14.702 -19.221 1.00 97.06 67 THR A O 1
ATOM 499 N N . PRO A 1 68 ? 14.168 -16.007 -21.039 1.00 95.12 68 PRO A N 1
ATOM 500 C CA . PRO A 1 68 ? 12.774 -16.437 -21.103 1.00 95.12 68 PRO A CA 1
ATOM 501 C C . PRO A 1 68 ? 12.371 -17.267 -19.879 1.00 95.12 68 PRO A C 1
ATOM 503 O O . PRO A 1 68 ? 13.085 -18.181 -19.464 1.00 95.12 68 PRO A O 1
ATOM 506 N N . GLY A 1 69 ? 11.216 -16.948 -19.308 1.00 92.00 69 GLY A N 1
ATOM 507 C CA . GLY A 1 69 ? 10.571 -17.665 -18.216 1.00 92.00 69 GLY A CA 1
ATOM 508 C C . GLY A 1 69 ? 9.314 -18.413 -18.664 1.00 92.00 69 GLY A C 1
ATOM 509 O O . GLY A 1 69 ? 9.048 -18.602 -19.853 1.00 92.00 69 GLY A O 1
ATOM 510 N N . ALA A 1 70 ? 8.514 -18.846 -17.688 1.00 89.69 70 ALA A N 1
ATOM 511 C CA . ALA A 1 70 ? 7.225 -19.472 -17.960 1.00 89.69 70 ALA A CA 1
ATOM 512 C C . ALA A 1 70 ? 6.290 -18.511 -18.715 1.00 89.69 70 ALA A C 1
ATOM 514 O O . ALA A 1 70 ? 6.359 -17.295 -18.539 1.00 89.69 70 ALA A O 1
ATOM 515 N N . PHE A 1 71 ? 5.410 -19.072 -19.548 1.00 90.38 71 PHE A N 1
ATOM 516 C CA . PHE A 1 71 ? 4.397 -18.325 -20.307 1.00 90.38 71 PHE A CA 1
ATOM 517 C C . PHE A 1 71 ? 4.952 -17.222 -21.231 1.00 90.38 71 PHE A C 1
ATOM 519 O O . PHE A 1 71 ? 4.203 -16.348 -21.648 1.00 90.38 71 PHE A O 1
ATOM 526 N N . GLY A 1 72 ? 6.244 -17.266 -21.580 1.00 87.88 72 GLY A N 1
ATOM 527 C CA . GLY A 1 72 ? 6.870 -16.274 -22.462 1.00 87.88 72 GLY A CA 1
ATOM 528 C C . GLY A 1 72 ? 7.279 -14.972 -21.768 1.00 87.88 72 GLY A C 1
ATOM 529 O O . GLY A 1 72 ? 7.657 -14.023 -22.449 1.00 87.88 72 GLY A O 1
ATOM 530 N N . TRP A 1 73 ? 7.236 -14.912 -20.432 1.00 94.69 73 TRP A N 1
ATOM 531 C CA . TRP A 1 73 ? 7.758 -13.771 -19.675 1.00 94.69 73 TRP A CA 1
ATOM 532 C C . TRP A 1 73 ? 9.260 -13.587 -19.921 1.00 94.69 73 TRP A C 1
ATOM 534 O O . TRP A 1 73 ? 10.014 -14.559 -19.924 1.00 94.69 73 TRP A O 1
ATOM 544 N N . LEU A 1 74 ? 9.711 -12.346 -20.101 1.00 96.56 74 LEU A N 1
ATOM 545 C CA . LEU A 1 74 ? 11.123 -12.025 -20.306 1.00 96.56 74 LEU A CA 1
ATOM 546 C C . LEU A 1 74 ? 11.717 -11.445 -19.024 1.00 96.56 74 LEU A C 1
ATOM 548 O O . LEU A 1 74 ? 11.437 -10.305 -18.657 1.00 96.56 74 LEU A O 1
ATOM 552 N N . LYS A 1 75 ? 12.600 -12.202 -18.366 1.00 97.19 75 LYS A N 1
ATOM 553 C CA . LYS A 1 75 ? 13.404 -11.674 -17.261 1.00 97.19 75 LYS A CA 1
ATOM 554 C C . LYS A 1 75 ? 14.577 -10.879 -17.831 1.00 97.19 75 LYS A C 1
ATOM 556 O O . LYS A 1 75 ? 15.619 -11.450 -18.153 1.00 97.19 75 LYS A O 1
ATOM 561 N N . VAL A 1 76 ? 14.380 -9.574 -17.978 1.00 98.25 76 VAL A N 1
ATOM 562 C CA . VAL A 1 76 ? 15.366 -8.635 -18.536 1.00 98.25 76 VAL A CA 1
ATOM 563 C C . VAL A 1 76 ? 16.560 -8.464 -17.591 1.00 98.25 76 VAL A C 1
ATOM 565 O O . VAL A 1 76 ? 16.373 -8.290 -16.386 1.00 98.25 76 VAL A O 1
ATOM 568 N N . ASP A 1 77 ? 17.784 -8.488 -18.129 1.00 98.12 77 ASP A N 1
ATOM 569 C CA . ASP A 1 77 ? 18.996 -8.108 -17.395 1.00 98.12 77 ASP A CA 1
ATOM 570 C C . ASP A 1 77 ? 19.084 -6.574 -17.307 1.00 98.12 77 ASP A C 1
ATOM 572 O O . ASP A 1 77 ? 19.316 -5.918 -18.331 1.00 98.12 77 ASP A O 1
ATOM 576 N N . PRO A 1 78 ? 18.976 -5.978 -16.105 1.00 97.75 78 PRO A N 1
ATOM 577 C CA . PRO A 1 78 ? 18.994 -4.530 -15.942 1.00 97.75 78 PRO A CA 1
ATOM 578 C C . PRO A 1 78 ? 20.281 -3.855 -16.447 1.00 97.75 78 PRO A C 1
ATOM 580 O O . PRO A 1 78 ? 20.254 -2.692 -16.831 1.00 97.75 78 PRO A O 1
ATOM 583 N N . SER A 1 79 ? 21.428 -4.545 -16.440 1.00 96.88 79 SER A N 1
ATOM 584 C CA . SER A 1 79 ? 22.712 -3.983 -16.899 1.00 96.88 79 SER A CA 1
ATOM 585 C C . SER A 1 79 ? 22.837 -3.870 -18.417 1.00 96.88 79 SER A C 1
ATOM 587 O O . SER A 1 79 ? 23.667 -3.107 -18.904 1.00 96.88 79 SER A O 1
ATOM 589 N N . SER A 1 80 ? 22.014 -4.617 -19.152 1.00 97.69 80 SER A N 1
ATOM 590 C CA . SER A 1 80 ? 22.117 -4.764 -20.606 1.00 97.69 80 SER A CA 1
ATOM 591 C C . SER A 1 80 ? 21.320 -3.723 -21.397 1.00 97.69 80 SER A C 1
ATOM 593 O O . SER A 1 80 ? 21.425 -3.666 -22.621 1.00 97.69 80 SER A O 1
ATOM 595 N N . ILE A 1 81 ? 20.494 -2.926 -20.715 1.00 98.38 81 ILE A N 1
ATOM 596 C CA . ILE A 1 81 ? 19.481 -2.099 -21.366 1.00 98.38 81 ILE A CA 1
ATOM 597 C C . ILE A 1 81 ? 20.137 -0.876 -21.999 1.00 98.38 81 ILE A C 1
ATOM 599 O O . ILE A 1 81 ? 20.771 -0.056 -21.331 1.00 98.38 81 ILE A O 1
ATOM 603 N N . THR A 1 82 ? 19.923 -0.726 -23.299 1.00 97.75 82 THR A N 1
ATOM 604 C CA . THR A 1 82 ? 20.370 0.421 -24.083 1.00 97.75 82 THR A CA 1
ATOM 605 C C . THR A 1 82 ? 19.195 1.069 -24.793 1.00 97.75 82 THR A C 1
ATOM 607 O O . THR A 1 82 ? 18.244 0.399 -25.197 1.00 97.75 82 THR A O 1
ATOM 610 N N . ARG A 1 83 ? 19.263 2.389 -24.934 1.00 97.06 83 ARG A N 1
ATOM 611 C CA . ARG A 1 83 ? 18.295 3.228 -25.631 1.00 97.06 83 ARG A CA 1
ATOM 612 C C . ARG A 1 83 ? 18.949 3.794 -26.886 1.00 97.06 83 ARG A C 1
ATOM 614 O O . ARG A 1 83 ? 20.027 4.376 -26.806 1.00 97.06 83 ARG A O 1
ATOM 621 N N . THR A 1 84 ? 18.280 3.674 -28.023 1.00 95.19 84 THR A N 1
ATOM 622 C CA . THR A 1 84 ? 18.672 4.275 -29.305 1.00 95.19 84 THR A CA 1
ATOM 623 C C . THR A 1 84 ? 17.622 5.289 -29.735 1.00 95.19 84 THR A C 1
ATOM 625 O O . THR A 1 84 ? 16.433 4.988 -29.724 1.00 95.19 84 THR A O 1
ATOM 628 N N . ALA A 1 85 ? 18.047 6.483 -30.136 1.00 89.81 85 ALA A N 1
ATOM 629 C CA . ALA A 1 85 ? 17.180 7.487 -30.750 1.00 89.81 85 ALA A CA 1
ATOM 630 C C . ALA A 1 85 ? 17.932 8.197 -31.880 1.00 89.81 85 ALA A C 1
ATOM 632 O O . ALA A 1 85 ? 19.159 8.304 -31.826 1.00 89.81 85 ALA A O 1
ATOM 633 N N . ALA A 1 86 ? 17.203 8.702 -32.877 1.00 80.31 86 ALA A N 1
ATOM 634 C CA . ALA A 1 86 ? 17.796 9.465 -33.969 1.00 80.31 86 ALA A CA 1
ATOM 635 C C . ALA A 1 86 ? 18.453 10.754 -33.439 1.00 80.31 86 ALA A C 1
ATOM 637 O O . ALA A 1 86 ? 17.788 11.627 -32.876 1.00 80.31 86 ALA A O 1
ATOM 638 N N . GLY A 1 87 ? 19.770 10.878 -33.618 1.00 68.69 87 GLY A N 1
ATOM 639 C CA . GLY A 1 87 ? 20.501 12.105 -33.322 1.00 68.69 87 GLY A CA 1
ATOM 640 C C . GLY A 1 87 ? 20.155 13.231 -34.302 1.00 68.69 87 GLY A C 1
ATOM 641 O O . GLY A 1 87 ? 19.659 12.991 -35.401 1.00 68.69 87 GLY A O 1
ATOM 642 N N . MET A 1 88 ? 20.494 14.480 -33.952 1.00 63.41 88 MET A N 1
ATOM 643 C CA . MET A 1 88 ? 20.291 15.647 -34.838 1.00 63.41 88 MET A CA 1
ATOM 644 C C . MET A 1 88 ? 20.984 15.508 -36.206 1.00 63.41 88 MET A C 1
ATOM 646 O O . MET A 1 88 ? 20.617 16.193 -37.156 1.00 63.41 88 MET A O 1
ATOM 650 N N . LEU A 1 89 ? 21.992 14.636 -36.299 1.00 70.88 89 LEU A N 1
ATOM 651 C CA . LEU A 1 89 ? 22.761 14.350 -37.510 1.00 70.88 89 LEU A CA 1
ATOM 652 C C . LEU A 1 89 ? 22.339 13.034 -38.194 1.00 70.88 89 LEU A C 1
ATOM 654 O O . LEU A 1 89 ? 23.013 12.595 -39.122 1.00 70.88 89 LEU A O 1
ATOM 658 N N . GLY A 1 90 ? 21.253 12.393 -37.743 1.00 67.94 90 GLY A N 1
ATOM 659 C CA . GLY A 1 90 ? 20.737 11.137 -38.302 1.00 67.94 90 GLY A CA 1
ATOM 660 C C . GLY A 1 90 ? 21.514 9.878 -37.902 1.00 67.94 90 GLY A C 1
ATOM 661 O O . GLY A 1 90 ? 21.265 8.810 -38.450 1.00 67.94 90 GLY A O 1
ATOM 662 N N . ASN A 1 91 ? 22.459 9.980 -36.964 1.00 73.12 91 ASN A N 1
ATOM 663 C CA . ASN A 1 91 ? 23.143 8.831 -36.378 1.00 73.12 91 ASN A CA 1
ATOM 664 C C . ASN A 1 91 ? 22.318 8.221 -35.233 1.00 73.12 91 ASN A C 1
ATOM 666 O O . ASN A 1 91 ? 21.796 8.945 -34.388 1.00 73.12 91 ASN A O 1
ATOM 670 N N . GLU A 1 92 ? 22.249 6.890 -35.178 1.00 76.19 92 GLU A N 1
ATOM 671 C CA . GLU A 1 92 ? 21.650 6.135 -34.073 1.00 76.19 92 GLU A CA 1
ATOM 672 C C . GLU A 1 92 ? 22.766 5.461 -33.272 1.00 76.19 92 GLU A C 1
ATOM 674 O O . GLU A 1 92 ? 23.428 4.543 -33.755 1.00 76.19 92 GLU A O 1
ATOM 679 N N . ILE A 1 93 ? 23.013 5.941 -32.053 1.00 81.88 93 ILE A N 1
ATOM 680 C CA . ILE A 1 93 ? 23.988 5.347 -31.132 1.00 81.88 93 ILE A CA 1
ATOM 681 C C . ILE A 1 93 ? 23.223 4.856 -29.906 1.00 81.88 93 ILE A C 1
ATOM 683 O O . ILE A 1 93 ? 22.397 5.581 -29.354 1.00 81.88 93 ILE A O 1
ATOM 687 N N . GLY A 1 94 ? 23.468 3.605 -29.513 1.00 87.62 94 GLY A N 1
ATOM 688 C CA . GLY A 1 94 ? 22.893 3.025 -28.304 1.00 87.62 94 GLY A CA 1
ATOM 689 C C . GLY A 1 94 ? 23.623 3.525 -27.067 1.00 87.62 94 GLY A C 1
ATOM 690 O O . GLY A 1 94 ? 24.833 3.346 -26.947 1.00 87.62 94 GLY A O 1
ATOM 691 N N . GLU A 1 95 ? 22.883 4.124 -26.142 1.00 93.62 95 GLU A N 1
ATOM 692 C CA . GLU A 1 95 ? 23.397 4.588 -24.854 1.00 93.62 95 GLU A CA 1
ATOM 693 C C . GLU A 1 95 ? 22.782 3.770 -23.711 1.00 93.62 95 GLU A C 1
ATOM 695 O O . GLU A 1 95 ? 21.630 3.346 -23.828 1.00 93.62 95 GLU A O 1
ATOM 700 N N . PRO A 1 96 ? 23.494 3.537 -22.593 1.00 95.50 96 PRO A N 1
ATOM 701 C CA . PRO A 1 96 ? 22.911 2.882 -21.425 1.00 95.50 96 PRO A CA 1
ATOM 702 C C . PRO A 1 96 ? 21.631 3.584 -20.953 1.00 95.50 96 PRO A C 1
ATOM 704 O O . PRO A 1 96 ? 21.626 4.790 -20.703 1.00 95.50 96 PRO A O 1
ATOM 707 N N . ALA A 1 97 ? 20.545 2.827 -20.801 1.00 95.25 97 ALA A N 1
ATOM 708 C CA . ALA A 1 97 ? 19.262 3.362 -20.366 1.00 95.25 97 ALA A CA 1
ATOM 709 C C . ALA A 1 97 ? 19.129 3.266 -18.840 1.00 95.25 97 ALA A C 1
ATOM 711 O O . ALA A 1 97 ? 19.102 2.175 -18.276 1.00 95.25 97 ALA A O 1
ATOM 712 N N . LEU A 1 98 ? 19.040 4.417 -18.168 1.00 93.69 98 LEU A N 1
ATOM 713 C CA . LEU A 1 98 ? 19.046 4.513 -16.699 1.00 93.69 98 LEU A CA 1
ATOM 714 C C . LEU A 1 98 ? 17.865 5.317 -16.134 1.00 93.69 98 LEU A C 1
ATOM 716 O O . LEU A 1 98 ? 17.912 5.738 -14.981 1.00 93.69 98 LEU A O 1
ATOM 720 N N . ASP A 1 99 ? 16.834 5.568 -16.940 1.00 96.75 99 ASP A N 1
ATOM 721 C CA . ASP A 1 99 ? 15.697 6.414 -16.571 1.00 96.75 99 ASP A CA 1
ATOM 722 C C . ASP A 1 99 ? 14.376 5.743 -16.977 1.00 96.75 99 ASP A C 1
ATOM 724 O O . ASP A 1 99 ? 14.016 5.677 -18.158 1.00 96.75 99 ASP A O 1
ATOM 728 N N . ALA A 1 100 ? 13.661 5.223 -15.979 1.00 97.81 100 ALA A N 1
ATOM 729 C CA . ALA A 1 100 ? 12.377 4.558 -16.174 1.00 97.81 100 ALA A CA 1
ATOM 730 C C . ALA A 1 100 ? 11.245 5.557 -16.482 1.00 97.81 100 ALA A C 1
ATOM 732 O O . ALA A 1 100 ? 10.299 5.211 -17.191 1.00 97.81 100 ALA A O 1
ATOM 733 N N . LEU A 1 101 ? 11.347 6.805 -16.006 1.00 97.75 101 LEU A N 1
ATOM 734 C CA . LEU A 1 101 ? 10.381 7.860 -16.330 1.00 97.75 101 LEU A CA 1
ATOM 735 C C . LEU A 1 101 ? 10.516 8.261 -17.801 1.00 97.75 101 LEU A C 1
ATOM 737 O O . LEU A 1 101 ? 9.515 8.417 -18.500 1.00 97.75 101 LEU A O 1
ATOM 741 N N . ARG A 1 102 ? 11.754 8.360 -18.301 1.00 97.56 102 ARG A N 1
ATOM 742 C CA . ARG A 1 102 ? 12.014 8.610 -19.721 1.00 97.56 102 ARG A CA 1
ATOM 743 C C . ARG A 1 102 ? 11.459 7.495 -20.599 1.00 97.56 102 ARG A C 1
ATOM 745 O O . ARG A 1 102 ? 10.837 7.797 -21.613 1.00 97.56 102 ARG A O 1
ATOM 752 N N . PHE A 1 103 ? 11.634 6.238 -20.198 1.00 98.19 103 PHE A N 1
ATOM 753 C CA . PHE A 1 103 ? 11.073 5.096 -20.921 1.00 98.19 103 PHE A CA 1
ATOM 754 C C . PHE A 1 103 ? 9.548 5.148 -21.024 1.00 98.19 103 PHE A C 1
ATOM 756 O O . PHE A 1 103 ? 9.002 4.896 -22.097 1.00 98.19 103 PHE A O 1
ATOM 763 N N . LEU A 1 104 ? 8.859 5.533 -19.947 1.00 97.69 104 LEU A N 1
ATOM 764 C CA . LEU A 1 104 ? 7.412 5.738 -19.974 1.00 97.69 104 LEU A CA 1
ATOM 765 C C . LEU A 1 104 ? 7.014 6.831 -20.983 1.00 97.69 104 LEU A C 1
ATOM 767 O O . LEU A 1 104 ? 6.077 6.634 -21.752 1.00 97.69 104 LEU A O 1
ATOM 771 N N . VAL A 1 105 ? 7.738 7.955 -21.016 1.00 97.38 105 VAL A N 1
ATOM 772 C CA . VAL A 1 105 ? 7.493 9.037 -21.987 1.00 97.38 105 VAL A CA 1
ATOM 773 C C . VAL A 1 105 ? 7.747 8.571 -23.420 1.00 97.38 105 VAL A C 1
ATOM 775 O O . VAL A 1 105 ? 6.917 8.812 -24.292 1.00 97.38 105 VAL A O 1
ATOM 778 N N . ASP A 1 106 ? 8.862 7.882 -23.667 1.00 97.12 106 ASP A N 1
ATOM 779 C CA . ASP A 1 106 ? 9.201 7.360 -24.994 1.00 97.12 106 ASP A CA 1
ATOM 780 C C . ASP A 1 106 ? 8.183 6.308 -25.470 1.00 97.12 106 ASP A C 1
ATOM 782 O O . ASP A 1 106 ? 7.921 6.207 -26.669 1.00 97.12 106 ASP A O 1
ATOM 786 N N . SER A 1 107 ? 7.589 5.551 -24.543 1.00 97.56 107 SER A N 1
ATOM 787 C CA . SER A 1 107 ? 6.606 4.501 -24.838 1.00 97.56 107 SER A CA 1
ATOM 788 C C . SER A 1 107 ? 5.170 5.016 -24.937 1.00 97.56 107 SER A C 1
ATOM 790 O O . SER A 1 107 ? 4.308 4.288 -25.416 1.00 97.56 107 SER A O 1
ATOM 792 N N . ALA A 1 108 ? 4.882 6.248 -24.507 1.00 96.81 108 ALA A N 1
ATOM 793 C CA . ALA A 1 108 ? 3.514 6.738 -24.323 1.00 96.81 108 ALA A CA 1
ATOM 794 C C . ALA A 1 108 ? 2.627 6.598 -25.574 1.00 96.81 108 ALA A C 1
ATOM 796 O O . ALA A 1 108 ? 1.480 6.164 -25.461 1.00 96.81 108 ALA A O 1
ATOM 797 N N . SER A 1 109 ? 3.163 6.910 -26.761 1.00 96.25 109 SER A N 1
ATOM 798 C CA . SER A 1 109 ? 2.442 6.752 -28.030 1.00 96.25 109 SER A CA 1
ATOM 799 C C . SER A 1 109 ? 2.178 5.285 -28.368 1.00 96.25 109 SER A C 1
ATOM 801 O O . SER A 1 109 ? 1.048 4.949 -28.707 1.00 96.25 109 SER A O 1
ATOM 803 N N . THR A 1 110 ? 3.176 4.413 -28.190 1.00 97.56 110 THR A N 1
ATOM 804 C CA . THR A 1 110 ? 3.055 2.959 -28.397 1.00 97.56 110 THR A CA 1
ATOM 805 C C . THR A 1 110 ? 2.000 2.344 -27.480 1.00 97.56 110 THR A C 1
ATOM 807 O O . THR A 1 110 ? 1.249 1.462 -27.883 1.00 97.56 110 THR A O 1
ATOM 810 N N . LEU A 1 111 ? 1.925 2.828 -26.236 1.00 96.12 111 LEU A N 1
ATOM 811 C CA . LEU A 1 111 ? 0.952 2.374 -25.243 1.00 96.12 111 LEU A CA 1
ATOM 812 C C . LEU A 1 111 ? -0.454 2.956 -25.465 1.00 96.12 111 LEU A C 1
ATOM 814 O O . LEU A 1 111 ? -1.390 2.555 -24.776 1.00 96.12 111 LEU A O 1
ATOM 818 N N . GLY A 1 112 ? -0.616 3.915 -26.384 1.00 95.81 112 GLY A N 1
ATOM 819 C CA . GLY A 1 112 ? -1.882 4.617 -26.602 1.00 95.81 112 GLY A CA 1
ATOM 820 C C . GLY A 1 112 ? -2.346 5.436 -25.393 1.00 95.81 112 GLY A C 1
ATOM 821 O O . GLY A 1 112 ? -3.545 5.658 -25.231 1.00 95.81 112 GLY A O 1
ATOM 822 N N . ALA A 1 113 ? -1.420 5.861 -24.526 1.00 94.06 113 ALA A N 1
ATOM 823 C CA . ALA A 1 113 ? -1.744 6.590 -23.306 1.00 94.06 113 ALA A CA 1
ATOM 824 C C . ALA A 1 113 ? -2.018 8.071 -23.602 1.00 94.06 113 ALA A C 1
ATOM 826 O O . ALA A 1 113 ? -1.209 8.761 -24.226 1.00 94.06 113 ALA A O 1
ATOM 827 N N . ASP A 1 114 ? -3.144 8.588 -23.111 1.00 95.56 114 ASP A N 1
ATOM 828 C CA . ASP A 1 114 ? -3.427 10.019 -23.147 1.00 95.56 114 ASP A CA 1
ATOM 829 C C . ASP A 1 114 ? -2.582 10.790 -22.112 1.00 95.56 114 ASP A C 1
ATOM 831 O O . ASP A 1 114 ? -2.032 10.224 -21.163 1.00 95.56 114 ASP A O 1
ATOM 835 N N . ALA A 1 115 ? -2.503 12.114 -22.270 1.00 95.19 115 ALA A N 1
ATOM 836 C CA . ALA A 1 115 ? -1.664 12.963 -21.425 1.00 95.19 115 ALA A CA 1
ATOM 837 C C . ALA A 1 115 ? -2.034 12.911 -19.929 1.00 95.19 115 ALA A C 1
ATOM 839 O O . ALA A 1 115 ? -1.149 13.034 -19.081 1.00 95.19 115 ALA A O 1
ATOM 840 N N . SER A 1 116 ? -3.315 12.727 -19.586 1.00 95.44 116 SER A N 1
ATOM 841 C CA . SER A 1 116 ? -3.765 12.694 -18.189 1.00 95.44 116 SER A CA 1
ATOM 842 C C . SER A 1 116 ? -3.409 11.375 -17.504 1.00 95.44 116 SER A C 1
ATOM 844 O O . SER A 1 116 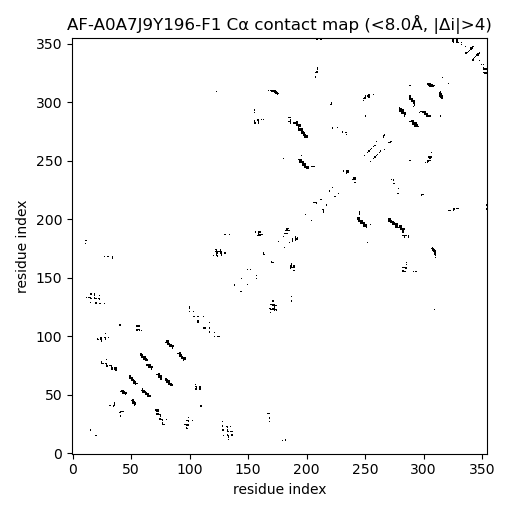? -2.894 11.381 -16.379 1.00 95.44 116 SER A O 1
ATOM 846 N N . THR A 1 117 ? -3.577 10.256 -18.213 1.00 94.50 117 THR A N 1
ATOM 847 C CA . THR A 1 117 ? -3.096 8.943 -17.776 1.00 94.50 117 THR A CA 1
ATOM 848 C C . THR A 1 117 ? -1.575 8.950 -17.622 1.00 94.50 117 THR A C 1
ATOM 850 O O . THR A 1 117 ? -1.067 8.542 -16.578 1.00 94.50 117 THR A O 1
ATOM 853 N N . LEU A 1 118 ? -0.842 9.494 -18.601 1.00 95.75 118 LEU A N 1
ATOM 854 C CA . LEU A 1 118 ? 0.621 9.585 -18.550 1.00 95.75 118 LEU A CA 1
ATOM 855 C C . LEU A 1 118 ? 1.111 10.391 -17.337 1.00 95.75 118 LEU A C 1
ATOM 857 O O . LEU A 1 118 ? 2.008 9.944 -16.627 1.00 95.75 118 LEU A O 1
ATOM 861 N N . ALA A 1 119 ? 0.516 11.557 -17.068 1.00 95.12 119 ALA A N 1
ATOM 862 C CA . ALA A 1 119 ? 0.894 12.400 -15.932 1.00 95.12 119 ALA A CA 1
ATOM 863 C C . ALA A 1 119 ? 0.622 11.720 -14.577 1.00 95.12 119 ALA A C 1
ATOM 865 O O . ALA A 1 119 ? 1.439 11.795 -13.653 1.00 95.12 119 ALA A O 1
ATOM 866 N N . THR A 1 120 ? -0.507 11.017 -14.470 1.00 94.06 120 THR A N 1
ATOM 867 C CA . THR A 1 120 ? -0.866 10.266 -13.260 1.00 94.06 120 THR A CA 1
ATOM 868 C C . THR A 1 120 ? 0.109 9.111 -13.044 1.00 94.06 120 THR A C 1
ATOM 870 O O . THR A 1 120 ? 0.672 8.964 -11.960 1.00 94.06 120 THR A O 1
ATOM 873 N N . TYR A 1 121 ? 0.401 8.352 -14.100 1.00 95.88 121 TYR A N 1
ATOM 874 C CA . TYR A 1 121 ? 1.297 7.206 -14.016 1.00 95.88 121 TYR A CA 1
ATOM 875 C C . TYR A 1 121 ? 2.757 7.618 -13.769 1.00 95.88 121 TYR A C 1
ATOM 877 O O . TYR A 1 121 ? 3.456 6.952 -13.0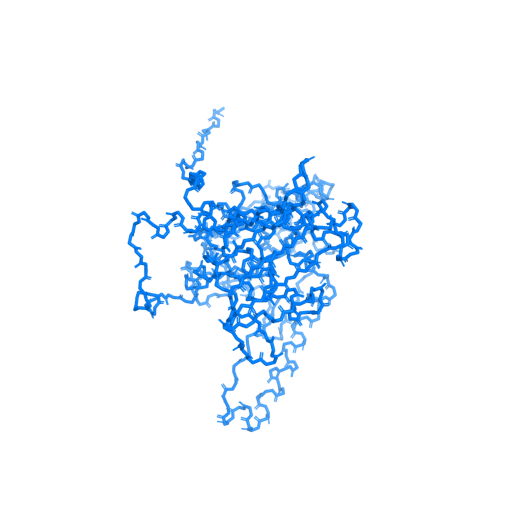10 1.00 95.88 121 TYR A O 1
ATOM 885 N N . LEU A 1 122 ? 3.211 8.763 -14.300 1.00 96.44 122 LEU A N 1
ATOM 886 C CA . LEU A 1 122 ? 4.504 9.367 -13.937 1.00 96.44 122 LEU A CA 1
ATOM 887 C C . LEU A 1 122 ? 4.605 9.637 -12.431 1.00 96.44 122 LEU A C 1
ATOM 889 O O . LEU A 1 122 ? 5.666 9.428 -11.842 1.00 96.44 122 LEU A O 1
ATOM 893 N N . THR A 1 123 ? 3.510 10.072 -11.803 1.00 95.19 123 THR A N 1
ATOM 894 C CA . THR A 1 123 ? 3.459 10.312 -10.354 1.00 95.19 123 THR A CA 1
ATOM 895 C C . THR A 1 123 ? 3.594 8.999 -9.581 1.00 95.19 123 THR A C 1
ATOM 897 O O . THR A 1 123 ? 4.432 8.896 -8.684 1.00 95.19 123 THR A O 1
ATOM 900 N N . GLU A 1 124 ? 2.838 7.964 -9.961 1.00 97.19 124 GLU A N 1
ATOM 901 C CA . GLU A 1 124 ? 2.920 6.639 -9.327 1.00 97.19 124 GLU A CA 1
ATOM 902 C C . GLU A 1 124 ? 4.295 5.976 -9.517 1.00 97.19 124 GLU A C 1
ATOM 904 O O . GLU A 1 124 ? 4.832 5.356 -8.591 1.00 97.19 124 GLU A O 1
ATOM 909 N N . LEU A 1 125 ? 4.890 6.125 -10.703 1.00 97.12 125 LEU A N 1
ATOM 910 C CA . LEU A 1 125 ? 6.202 5.573 -11.030 1.00 97.12 125 LEU A CA 1
ATOM 911 C C . LEU A 1 125 ? 7.319 6.307 -10.279 1.00 97.12 125 LEU A C 1
ATOM 913 O O . LEU A 1 125 ? 8.219 5.664 -9.744 1.00 97.12 125 LEU A O 1
ATOM 917 N N . SER A 1 126 ? 7.224 7.633 -10.151 1.00 96.44 126 SER A N 1
ATOM 918 C CA . SER A 1 126 ? 8.167 8.432 -9.357 1.00 96.44 126 SER A CA 1
ATOM 919 C C . SER A 1 126 ? 8.124 8.057 -7.876 1.00 96.44 126 SER A C 1
ATOM 921 O O . SER A 1 126 ? 9.173 7.889 -7.257 1.00 96.44 126 SER A O 1
ATOM 923 N N . ALA A 1 127 ? 6.928 7.868 -7.309 1.00 96.00 127 ALA A N 1
ATOM 924 C CA . ALA A 1 127 ? 6.776 7.408 -5.930 1.00 96.00 127 ALA A CA 1
ATOM 925 C C . ALA A 1 127 ? 7.317 5.981 -5.732 1.00 96.00 127 ALA A C 1
ATOM 927 O O . ALA A 1 127 ? 7.985 5.703 -4.735 1.00 96.00 127 ALA A O 1
ATOM 928 N N . THR A 1 128 ? 7.116 5.102 -6.720 1.00 97.19 128 THR A N 1
ATOM 929 C CA . THR A 1 128 ? 7.694 3.750 -6.722 1.00 97.19 128 THR A CA 1
ATOM 930 C C . THR A 1 128 ? 9.223 3.792 -6.718 1.00 97.19 128 THR A C 1
ATOM 932 O O . THR A 1 128 ? 9.847 3.154 -5.872 1.00 97.19 128 THR A O 1
ATOM 935 N N . LEU A 1 129 ? 9.828 4.604 -7.591 1.00 96.88 129 LEU A N 1
ATOM 936 C CA . LEU A 1 129 ? 11.279 4.808 -7.638 1.00 96.88 129 LEU A CA 1
ATOM 937 C C . LEU A 1 129 ? 11.827 5.385 -6.333 1.00 96.88 129 LEU A C 1
ATOM 939 O O . LEU A 1 129 ? 12.875 4.943 -5.872 1.00 96.88 129 LEU A O 1
ATOM 943 N N . ALA A 1 130 ? 11.132 6.352 -5.730 1.00 95.00 130 ALA A N 1
ATOM 944 C CA . ALA A 1 130 ? 11.546 6.943 -4.461 1.00 95.00 130 ALA A CA 1
ATOM 945 C C . ALA A 1 130 ? 11.575 5.898 -3.336 1.00 95.00 130 ALA A C 1
ATOM 947 O O . ALA A 1 130 ? 12.558 5.824 -2.597 1.00 95.00 130 ALA A O 1
ATOM 948 N N . ALA A 1 131 ? 10.543 5.055 -3.247 1.00 94.31 131 ALA A N 1
ATOM 949 C CA . ALA A 1 131 ? 10.483 3.963 -2.281 1.00 94.31 131 ALA A CA 1
ATOM 950 C C . ALA A 1 131 ? 11.584 2.912 -2.518 1.00 94.31 131 ALA A C 1
ATOM 952 O O . ALA A 1 131 ? 12.286 2.528 -1.582 1.00 94.31 131 ALA A O 1
ATOM 953 N N . ASP A 1 132 ? 11.787 2.484 -3.767 1.00 94.88 132 ASP A N 1
ATOM 954 C CA . ASP A 1 132 ? 12.813 1.491 -4.103 1.00 94.88 132 ASP A CA 1
ATOM 955 C C . ASP A 1 132 ? 14.234 2.028 -3.878 1.00 94.88 132 ASP A C 1
ATOM 957 O O . ASP A 1 132 ? 15.088 1.314 -3.350 1.00 94.88 132 ASP A O 1
ATOM 961 N N . ALA A 1 133 ? 14.488 3.298 -4.203 1.00 94.25 133 ALA A N 1
ATOM 962 C CA . ALA A 1 133 ? 15.772 3.943 -3.955 1.00 94.25 133 ALA A CA 1
ATOM 963 C C . ALA A 1 133 ? 16.050 4.112 -2.452 1.00 94.25 133 ALA A C 1
ATOM 965 O O . ALA A 1 133 ? 17.174 3.873 -2.015 1.00 94.25 133 ALA A O 1
ATOM 966 N N . ALA A 1 134 ? 15.042 4.479 -1.651 1.00 90.75 134 ALA A N 1
ATOM 967 C CA . ALA A 1 134 ? 15.178 4.555 -0.197 1.00 90.75 134 ALA A CA 1
ATOM 968 C C . ALA A 1 134 ? 15.504 3.181 0.410 1.00 90.75 134 ALA A C 1
ATOM 970 O O . ALA A 1 134 ? 16.410 3.069 1.234 1.00 90.75 134 ALA A O 1
ATOM 971 N N . ARG A 1 135 ? 14.834 2.120 -0.059 1.00 88.88 135 ARG A N 1
ATOM 972 C CA . ARG A 1 135 ? 15.097 0.739 0.367 1.00 88.88 135 ARG A CA 1
ATOM 973 C C . ARG A 1 135 ? 16.523 0.295 0.026 1.00 88.88 135 ARG A C 1
ATOM 975 O O . ARG A 1 135 ? 17.220 -0.231 0.882 1.00 88.88 135 ARG A O 1
ATOM 982 N N . LEU A 1 136 ? 16.977 0.549 -1.203 1.00 89.56 136 LEU A N 1
ATOM 983 C CA . LEU A 1 136 ? 18.345 0.229 -1.631 1.00 89.56 136 LEU A CA 1
ATOM 984 C C . LEU A 1 136 ? 19.404 1.003 -0.836 1.00 89.56 136 LEU A C 1
ATOM 986 O O . LEU A 1 136 ? 20.468 0.461 -0.549 1.00 89.56 136 LEU A O 1
ATOM 990 N N . ALA A 1 137 ? 19.125 2.262 -0.485 1.00 87.00 137 ALA A N 1
ATOM 991 C CA . ALA A 1 137 ? 20.015 3.051 0.357 1.00 87.00 137 ALA A CA 1
ATOM 992 C C . ALA A 1 137 ? 20.115 2.458 1.772 1.00 87.00 137 ALA A C 1
ATOM 994 O O . ALA A 1 137 ? 21.226 2.303 2.276 1.00 87.00 137 ALA A O 1
ATOM 995 N N . TYR A 1 138 ? 18.984 2.060 2.363 1.00 80.19 138 TYR A N 1
ATOM 996 C CA . TYR A 1 138 ? 18.928 1.426 3.683 1.00 80.19 138 TYR A CA 1
ATOM 997 C C . TYR A 1 138 ? 19.681 0.088 3.725 1.00 80.19 138 TYR A C 1
ATOM 999 O O . TYR A 1 138 ? 20.538 -0.117 4.579 1.00 80.19 138 TYR A O 1
ATOM 1007 N N . ASP A 1 139 ? 19.450 -0.788 2.742 1.00 74.19 139 ASP A N 1
ATOM 1008 C CA . ASP A 1 139 ? 20.132 -2.088 2.661 1.00 74.19 139 ASP A CA 1
ATOM 1009 C C . ASP A 1 139 ? 21.660 -1.945 2.494 1.00 74.19 139 ASP A C 1
ATOM 1011 O O . ASP A 1 139 ? 22.417 -2.866 2.803 1.00 74.19 139 ASP A O 1
ATOM 1015 N N . SER A 1 140 ? 22.126 -0.798 1.985 1.00 71.19 140 SER A N 1
ATOM 1016 C CA . SER A 1 140 ? 23.549 -0.531 1.758 1.00 71.19 140 SER A CA 1
ATOM 1017 C C . SER A 1 140 ? 24.295 0.031 2.973 1.00 71.19 140 SER A C 1
ATOM 1019 O O . SER A 1 140 ? 25.526 -0.031 2.980 1.00 71.19 140 SER A O 1
ATOM 1021 N N . SER A 1 141 ? 23.595 0.584 3.976 1.00 65.25 141 SER A N 1
ATOM 1022 C CA . SER A 1 141 ? 24.235 1.313 5.081 1.00 65.25 141 SER A CA 1
ATOM 1023 C C . SER A 1 141 ? 24.564 0.450 6.300 1.00 65.25 141 SER A C 1
ATOM 1025 O O . SER A 1 141 ? 25.624 0.661 6.880 1.00 65.25 141 SER A O 1
ATOM 1027 N N . ASP A 1 142 ? 23.734 -0.535 6.672 1.00 55.94 142 ASP A N 1
ATOM 1028 C CA . ASP A 1 142 ? 23.795 -1.119 8.029 1.00 55.94 142 ASP A CA 1
ATOM 1029 C C . ASP A 1 142 ? 23.580 -2.640 8.112 1.00 55.94 142 ASP A C 1
ATOM 1031 O O . ASP A 1 142 ? 22.877 -3.132 8.986 1.00 55.94 142 ASP A O 1
ATOM 1035 N N . SER A 1 143 ? 24.285 -3.407 7.277 1.00 61.72 143 SER A N 1
ATOM 1036 C CA . SER A 1 143 ? 24.224 -4.878 7.158 1.00 61.72 143 SER A CA 1
ATOM 1037 C C . SER A 1 143 ? 23.062 -5.385 6.301 1.00 61.72 143 SER A C 1
ATOM 1039 O O . SER A 1 143 ? 21.885 -5.200 6.594 1.00 61.72 143 SER A O 1
ATOM 1041 N N . VAL A 1 144 ? 23.425 -6.046 5.201 1.00 73.25 144 VAL A N 1
ATOM 1042 C CA . VAL A 1 144 ? 22.472 -6.715 4.317 1.00 73.25 144 VAL A CA 1
ATOM 1043 C C . VAL A 1 144 ? 21.837 -7.862 5.104 1.00 73.25 144 VAL A C 1
ATOM 1045 O O . VAL A 1 144 ? 22.524 -8.840 5.406 1.00 73.25 144 VAL A O 1
ATOM 1048 N N . GLU A 1 145 ? 20.544 -7.743 5.425 1.00 85.56 145 GLU A N 1
ATOM 1049 C CA . GLU A 1 145 ? 19.762 -8.827 6.033 1.00 85.56 145 GLU A CA 1
ATOM 1050 C C . GLU A 1 145 ? 19.887 -10.077 5.148 1.00 85.56 145 GLU A C 1
ATOM 1052 O O . GLU A 1 145 ? 19.522 -10.081 3.967 1.00 85.56 145 GLU A O 1
ATOM 1057 N N . THR A 1 146 ? 20.430 -11.159 5.700 1.00 89.81 146 THR A N 1
ATOM 1058 C CA . THR A 1 146 ? 20.522 -12.427 4.982 1.00 89.81 146 THR A CA 1
ATOM 1059 C C . THR A 1 146 ? 19.168 -13.132 4.985 1.00 89.81 146 THR A C 1
ATOM 1061 O O . THR A 1 146 ? 18.303 -12.884 5.823 1.00 89.81 146 THR A O 1
ATOM 1064 N N . VAL A 1 147 ? 18.992 -14.118 4.100 1.00 91.56 147 VAL A N 1
ATOM 1065 C CA . VAL A 1 147 ? 17.815 -15.006 4.149 1.00 91.56 147 VAL A CA 1
ATOM 1066 C C . VAL A 1 147 ? 17.685 -15.692 5.516 1.00 91.56 147 VAL A C 1
ATOM 1068 O O . VAL A 1 147 ? 16.574 -15.976 5.955 1.00 91.56 147 VAL A O 1
ATOM 1071 N N . SER A 1 148 ? 18.801 -15.957 6.205 1.00 93.38 148 SER A N 1
ATOM 1072 C CA . SER A 1 148 ? 18.772 -16.530 7.552 1.00 93.38 148 SER A CA 1
ATOM 1073 C C . SER A 1 148 ? 18.185 -15.555 8.570 1.00 93.38 148 SER A C 1
ATOM 1075 O O . SER A 1 148 ? 17.393 -15.984 9.404 1.00 93.38 148 SER A O 1
ATOM 1077 N N . ASP A 1 149 ? 18.521 -14.268 8.475 1.00 92.44 149 ASP A N 1
ATOM 1078 C CA . ASP A 1 149 ? 18.003 -13.228 9.372 1.00 92.44 149 ASP A CA 1
ATOM 1079 C C . ASP A 1 149 ? 16.503 -13.024 9.149 1.00 92.44 149 ASP A C 1
ATOM 1081 O O . ASP A 1 149 ? 15.721 -13.052 10.098 1.00 92.44 149 ASP A O 1
ATOM 1085 N N . LEU A 1 150 ? 16.074 -12.955 7.882 1.00 93.19 150 LEU A N 1
ATOM 1086 C CA . LEU A 1 150 ? 14.658 -12.820 7.520 1.00 93.19 150 LEU A CA 1
ATOM 1087 C C . LEU A 1 150 ? 13.797 -13.972 8.057 1.00 93.19 150 LEU A C 1
ATOM 1089 O O . LEU A 1 150 ? 12.646 -13.762 8.427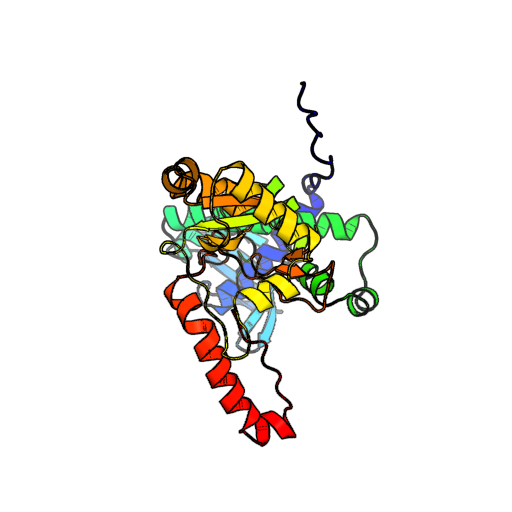 1.00 93.19 150 LEU A O 1
ATOM 1093 N N . ARG A 1 151 ? 14.346 -15.191 8.140 1.00 95.19 151 ARG A N 1
ATOM 1094 C CA . ARG A 1 151 ? 13.637 -16.365 8.678 1.00 95.19 151 ARG A CA 1
ATOM 1095 C C . ARG A 1 151 ? 13.405 -16.315 10.189 1.00 95.19 151 ARG A C 1
ATOM 1097 O O . ARG A 1 151 ? 12.615 -17.119 10.674 1.00 95.19 151 ARG A O 1
ATOM 1104 N N . GLN A 1 152 ? 14.100 -15.438 10.912 1.00 95.38 152 GLN A N 1
ATOM 1105 C CA . GLN A 1 152 ? 13.924 -15.257 12.357 1.00 95.38 152 GLN A CA 1
ATOM 1106 C C . GLN A 1 152 ? 12.904 -14.164 12.697 1.00 95.38 152 GLN A C 1
ATOM 1108 O O . GLN A 1 152 ? 12.547 -14.008 13.863 1.00 95.38 152 GLN A O 1
ATOM 1113 N N . LEU A 1 153 ? 12.448 -13.395 11.704 1.00 94.12 153 LEU A N 1
ATOM 1114 C CA . LEU A 1 153 ? 11.489 -12.318 11.912 1.00 94.12 153 LEU A CA 1
ATOM 1115 C C . LEU A 1 153 ? 10.078 -12.857 12.174 1.00 94.12 153 LEU A C 1
ATOM 1117 O O . LEU A 1 153 ? 9.676 -13.897 11.646 1.00 94.12 153 LEU A O 1
ATOM 1121 N N . GLY A 1 154 ? 9.315 -12.100 12.965 1.00 93.50 154 GLY A N 1
ATOM 1122 C CA . GLY A 1 154 ? 7.875 -12.284 13.093 1.00 93.50 154 GLY A CA 1
ATOM 1123 C C . GLY A 1 154 ? 7.145 -11.969 11.785 1.00 93.50 154 GLY A C 1
ATOM 1124 O O . GLY A 1 154 ? 7.715 -11.416 10.842 1.00 93.50 154 GLY A O 1
ATOM 1125 N N . HIS A 1 155 ? 5.867 -12.347 11.717 1.00 92.00 155 HIS A N 1
ATOM 1126 C CA . HIS A 1 155 ? 5.060 -12.196 10.505 1.00 92.00 155 HIS A CA 1
ATOM 1127 C C . HIS A 1 155 ? 4.978 -10.737 10.033 1.00 92.00 155 HIS A C 1
ATOM 1129 O O . HIS A 1 155 ? 5.300 -10.457 8.878 1.00 92.00 155 HIS A O 1
ATOM 1135 N N . ALA A 1 156 ? 4.608 -9.821 10.933 1.00 94.81 156 ALA A N 1
ATOM 1136 C CA . ALA A 1 156 ? 4.443 -8.405 10.620 1.00 94.81 156 ALA A CA 1
ATOM 1137 C C . ALA A 1 156 ? 5.775 -7.759 10.208 1.00 94.81 156 ALA A C 1
ATOM 1139 O O . ALA A 1 156 ? 5.846 -7.026 9.222 1.00 94.81 156 ALA A O 1
ATOM 1140 N N . GLU A 1 157 ? 6.864 -8.077 10.914 1.00 95.12 157 GLU A N 1
ATOM 1141 C CA . GLU A 1 157 ? 8.188 -7.566 10.581 1.00 95.12 157 GLU A CA 1
ATOM 1142 C C . GLU A 1 157 ? 8.649 -8.074 9.218 1.00 95.12 157 GLU A C 1
ATOM 1144 O O . GLU A 1 157 ? 9.137 -7.273 8.419 1.00 95.12 157 GLU A O 1
ATOM 1149 N N . LEU A 1 158 ? 8.489 -9.371 8.937 1.00 94.75 158 LEU A N 1
ATOM 1150 C CA . LEU A 1 158 ? 8.846 -9.968 7.651 1.00 94.75 158 LEU A CA 1
ATOM 1151 C C . LEU A 1 158 ? 8.047 -9.341 6.505 1.00 94.75 158 LEU A C 1
ATOM 1153 O O . LEU A 1 158 ? 8.613 -9.042 5.452 1.00 94.75 158 LEU A O 1
ATOM 1157 N N . GLU A 1 159 ? 6.755 -9.093 6.711 1.00 94.56 159 GLU A N 1
ATOM 1158 C CA . GLU A 1 159 ? 5.892 -8.468 5.713 1.00 94.56 159 GLU A CA 1
ATOM 1159 C C . GLU A 1 159 ? 6.393 -7.065 5.326 1.00 94.56 159 GLU A C 1
ATOM 1161 O O . GLU A 1 159 ? 6.425 -6.727 4.141 1.00 94.56 159 GLU A O 1
ATOM 1166 N N . CYS A 1 160 ? 6.914 -6.281 6.275 1.00 93.25 160 CYS A N 1
ATOM 1167 C CA . CYS A 1 160 ? 7.547 -4.986 5.997 1.00 93.25 160 CYS A CA 1
ATOM 1168 C C . CYS A 1 160 ? 8.845 -5.072 5.156 1.00 93.25 160 CYS A C 1
ATOM 1170 O O . CYS A 1 160 ? 9.307 -4.047 4.656 1.00 93.25 160 CYS A O 1
ATOM 1172 N N . ARG A 1 161 ? 9.456 -6.257 4.977 1.00 91.38 161 ARG A N 1
ATOM 1173 C CA . ARG A 1 161 ? 10.659 -6.454 4.129 1.00 91.38 161 ARG A CA 1
ATOM 1174 C C . ARG A 1 161 ? 10.324 -6.810 2.680 1.00 91.38 161 ARG A C 1
ATOM 1176 O O . ARG A 1 161 ? 11.225 -6.885 1.843 1.00 91.38 161 ARG A O 1
ATOM 1183 N N . MET A 1 162 ? 9.056 -7.049 2.356 1.00 92.50 162 MET A N 1
ATOM 1184 C CA . MET A 1 162 ? 8.669 -7.425 0.998 1.00 92.50 162 MET A CA 1
ATOM 1185 C C . MET A 1 162 ? 8.780 -6.240 0.027 1.00 92.50 162 MET A C 1
ATOM 1187 O O . MET A 1 162 ? 8.611 -5.077 0.387 1.00 92.50 162 MET A O 1
ATOM 1191 N N . THR A 1 163 ? 9.040 -6.542 -1.246 1.00 91.50 163 THR A N 1
ATOM 1192 C CA . THR A 1 163 ? 9.353 -5.551 -2.292 1.00 91.50 163 THR A CA 1
ATOM 1193 C C . THR A 1 163 ? 8.135 -5.110 -3.118 1.00 91.50 163 THR A C 1
ATOM 1195 O O . THR A 1 163 ? 8.280 -4.469 -4.164 1.00 91.50 163 THR A O 1
ATOM 1198 N N . GLY A 1 164 ? 6.922 -5.402 -2.639 1.00 91.94 164 GLY A N 1
ATOM 1199 C CA . GLY A 1 164 ? 5.657 -5.085 -3.301 1.00 91.94 164 GLY A CA 1
ATOM 1200 C C . GLY A 1 164 ? 5.240 -6.099 -4.375 1.00 91.94 164 GLY A C 1
ATOM 1201 O O . GLY A 1 164 ? 5.753 -7.212 -4.456 1.00 91.94 164 GLY A O 1
ATOM 1202 N N . HIS A 1 165 ? 4.276 -5.709 -5.213 1.00 94.38 165 HIS A N 1
ATOM 1203 C CA . HIS A 1 165 ? 3.692 -6.585 -6.235 1.00 94.38 165 HIS A CA 1
ATOM 1204 C C . HIS A 1 165 ? 4.725 -6.994 -7.302 1.00 94.38 165 HIS A C 1
ATOM 1206 O O . HIS A 1 165 ? 5.388 -6.132 -7.887 1.00 94.38 165 HIS A O 1
ATOM 1212 N N . ASN A 1 166 ? 4.834 -8.288 -7.605 1.00 90.81 166 ASN A N 1
ATOM 1213 C CA . ASN A 1 166 ? 5.807 -8.818 -8.569 1.00 90.81 166 ASN A CA 1
ATOM 1214 C C . ASN A 1 166 ? 5.495 -8.420 -10.022 1.00 90.81 166 ASN A C 1
ATOM 1216 O O . ASN A 1 166 ? 6.415 -8.067 -10.740 1.00 90.81 166 ASN A O 1
ATOM 1220 N N . TRP A 1 167 ? 4.217 -8.386 -10.404 1.00 91.56 167 TRP A N 1
ATOM 1221 C CA . TRP A 1 167 ? 3.764 -8.003 -11.749 1.00 91.56 167 TRP A CA 1
ATOM 1222 C C . TRP A 1 167 ? 3.671 -6.477 -11.967 1.00 91.56 167 TRP A C 1
ATOM 1224 O O . TRP A 1 167 ? 4.379 -5.921 -12.793 1.00 91.56 167 TRP A O 1
ATOM 1234 N N . LEU A 1 168 ? 2.855 -5.751 -11.191 1.00 95.25 168 LEU A N 1
ATOM 1235 C CA . LEU A 1 168 ? 2.610 -4.322 -11.444 1.00 95.25 168 LEU A CA 1
ATOM 1236 C C . LEU A 1 168 ? 3.890 -3.477 -11.375 1.00 95.25 168 LEU A C 1
ATOM 1238 O O . LEU A 1 168 ? 4.608 -3.518 -10.376 1.00 95.25 168 LEU A O 1
ATOM 1242 N N . VAL A 1 169 ? 4.164 -2.685 -12.414 1.00 96.56 169 VAL A N 1
ATOM 1243 C CA . VAL A 1 169 ? 5.378 -1.856 -12.498 1.00 96.56 169 VAL A CA 1
ATOM 1244 C C . VAL A 1 169 ? 5.339 -0.740 -11.451 1.00 96.56 169 VAL A C 1
ATOM 1246 O O . VAL A 1 169 ? 6.166 -0.738 -10.543 1.00 96.56 169 VAL A O 1
ATOM 1249 N N . ALA A 1 170 ? 4.341 0.147 -11.502 1.00 96.00 170 ALA A N 1
ATOM 1250 C CA . ALA A 1 170 ? 4.112 1.160 -10.471 1.00 96.00 170 ALA A CA 1
ATOM 1251 C C . ALA A 1 170 ? 3.389 0.553 -9.248 1.00 96.00 170 ALA A C 1
ATOM 1253 O O . ALA A 1 170 ? 2.202 0.777 -9.010 1.00 96.00 170 ALA A O 1
ATOM 1254 N N . ASN A 1 171 ? 4.094 -0.281 -8.479 1.00 96.25 171 ASN A N 1
ATOM 1255 C CA . ASN A 1 171 ? 3.512 -1.024 -7.352 1.00 96.25 171 ASN A CA 1
ATOM 1256 C C . ASN A 1 171 ? 3.519 -0.272 -6.011 1.00 96.25 171 ASN A C 1
ATOM 1258 O O . ASN A 1 171 ? 2.976 -0.767 -5.020 1.00 96.25 171 ASN A O 1
ATOM 1262 N N . LYS A 1 172 ? 4.138 0.908 -5.981 1.00 96.44 172 LYS A N 1
ATOM 1263 C CA . LYS A 1 172 ? 4.443 1.677 -4.775 1.00 96.44 172 LYS A CA 1
ATOM 1264 C C . LYS A 1 172 ? 4.073 3.157 -4.935 1.00 96.44 172 LYS A C 1
ATOM 1266 O O . LYS A 1 172 ? 4.736 4.030 -4.381 1.00 96.44 172 LYS A O 1
ATOM 1271 N N . GLY A 1 173 ? 2.975 3.425 -5.649 1.00 94.88 173 GLY A N 1
ATOM 1272 C CA . GLY A 1 173 ? 2.488 4.771 -5.969 1.00 94.88 173 GLY A CA 1
ATOM 1273 C C . GLY A 1 173 ? 2.012 5.596 -4.766 1.00 94.88 173 GLY A C 1
ATOM 1274 O O . GLY A 1 173 ? 2.472 6.716 -4.585 1.00 94.88 173 GLY A O 1
ATOM 1275 N N . ARG A 1 174 ? 1.101 5.051 -3.942 1.00 95.44 174 ARG A N 1
ATOM 1276 C CA . ARG A 1 174 ? 0.508 5.696 -2.739 1.00 95.44 174 ARG A CA 1
ATOM 1277 C C . ARG A 1 174 ? 0.195 7.189 -2.923 1.00 95.44 174 ARG A C 1
ATOM 1279 O O . ARG A 1 174 ? 0.479 8.005 -2.046 1.00 95.44 174 ARG A O 1
ATOM 1286 N N . VAL A 1 175 ? -0.406 7.553 -4.055 1.00 94.31 175 VAL A N 1
ATOM 1287 C CA . VAL A 1 175 ? -0.737 8.948 -4.363 1.00 94.31 175 VAL A CA 1
ATOM 1288 C C . VAL A 1 175 ? -1.678 9.477 -3.283 1.00 94.31 175 VAL A C 1
ATOM 1290 O O . VAL A 1 175 ? -2.750 8.914 -3.044 1.00 94.31 175 VAL A O 1
ATOM 1293 N N . GLY A 1 176 ? -1.236 10.541 -2.616 1.00 93.94 176 GLY A N 1
ATOM 1294 C CA . GLY A 1 176 ? -1.852 11.102 -1.414 1.00 93.94 176 GLY A CA 1
ATOM 1295 C C . GLY A 1 176 ? -0.873 11.193 -0.243 1.00 93.94 176 GLY A C 1
ATOM 1296 O O . GLY A 1 176 ? -0.958 12.141 0.528 1.00 93.94 176 GLY A O 1
ATOM 1297 N N . PHE A 1 177 ? 0.092 10.275 -0.142 1.00 96.88 177 PHE A N 1
ATOM 1298 C CA . PHE A 1 177 ? 1.153 10.363 0.860 1.00 96.88 177 PHE A CA 1
ATOM 1299 C C . PHE A 1 177 ? 2.229 11.374 0.461 1.00 96.88 177 PHE A C 1
ATOM 1301 O O . PHE A 1 177 ? 2.773 11.339 -0.643 1.00 96.88 177 PHE A O 1
ATOM 1308 N N . SER A 1 178 ? 2.567 12.255 1.399 1.00 95.38 178 SER A N 1
ATOM 1309 C CA . SER A 1 178 ? 3.800 13.038 1.373 1.00 95.38 178 SER A CA 1
ATOM 1310 C C . SER A 1 178 ? 5.019 12.165 1.708 1.00 95.38 178 SER A C 1
ATOM 1312 O O . SER A 1 178 ? 4.889 11.024 2.153 1.00 95.38 178 SER A O 1
ATOM 1314 N N . ALA A 1 179 ? 6.230 12.707 1.560 1.00 92.19 179 ALA A N 1
ATOM 1315 C CA . ALA A 1 179 ? 7.450 12.001 1.962 1.00 92.19 179 ALA A CA 1
ATOM 1316 C C . ALA A 1 179 ? 7.460 11.636 3.462 1.00 92.19 179 ALA A C 1
ATOM 1318 O O . ALA A 1 179 ? 7.896 10.544 3.826 1.00 92.19 179 ALA A O 1
ATOM 1319 N N . SER A 1 180 ? 6.935 12.511 4.328 1.00 94.25 180 SER A N 1
ATOM 1320 C CA . SER A 1 180 ? 6.774 12.224 5.760 1.00 94.25 180 SER A CA 1
ATOM 1321 C C . SER A 1 180 ? 5.725 11.147 6.029 1.00 94.25 180 SER A C 1
ATOM 1323 O O . SER A 1 180 ? 5.906 10.343 6.940 1.00 94.25 180 SER A O 1
ATOM 1325 N N . ASP A 1 181 ? 4.659 11.089 5.227 1.00 97.00 181 ASP A N 1
ATOM 1326 C CA . ASP A 1 181 ? 3.647 10.037 5.355 1.00 97.00 181 ASP A CA 1
ATOM 1327 C C . ASP A 1 181 ? 4.203 8.682 4.934 1.00 97.00 181 ASP A C 1
ATOM 1329 O O . ASP A 1 181 ? 3.963 7.692 5.616 1.00 97.00 181 ASP A O 1
ATOM 1333 N N . VAL A 1 182 ? 4.991 8.631 3.854 1.00 95.31 182 VAL A N 1
ATOM 1334 C CA . VAL A 1 182 ? 5.694 7.406 3.452 1.00 95.31 182 VAL A CA 1
ATOM 1335 C C . VAL A 1 182 ? 6.595 6.936 4.589 1.00 95.31 182 VAL A C 1
ATOM 1337 O O . VAL A 1 182 ? 6.442 5.807 5.036 1.00 95.31 182 VAL A O 1
ATOM 1340 N N . ALA A 1 183 ? 7.449 7.814 5.121 1.00 93.12 183 ALA A N 1
ATOM 1341 C CA . ALA A 1 183 ? 8.351 7.478 6.221 1.00 93.12 183 ALA A CA 1
ATOM 1342 C C . ALA A 1 183 ? 7.626 6.934 7.464 1.00 93.12 183 ALA A C 1
ATOM 1344 O O . ALA A 1 183 ? 8.189 6.122 8.192 1.00 93.12 183 ALA A O 1
ATOM 1345 N N . ARG A 1 184 ? 6.389 7.380 7.714 1.00 95.31 184 ARG A N 1
ATOM 1346 C CA . ARG A 1 184 ? 5.622 7.012 8.908 1.00 95.31 184 ARG A CA 1
ATOM 1347 C C . ARG A 1 184 ? 4.687 5.821 8.709 1.00 95.31 184 ARG A C 1
ATOM 1349 O O . ARG A 1 184 ? 4.459 5.085 9.661 1.00 95.31 184 ARG A O 1
ATOM 1356 N N . TYR A 1 185 ? 4.112 5.658 7.520 1.00 97.19 185 TYR A N 1
ATOM 1357 C CA . TYR A 1 185 ? 2.986 4.748 7.282 1.00 97.19 185 TYR A CA 1
ATOM 1358 C C . TYR A 1 185 ? 3.240 3.714 6.180 1.00 97.19 185 TYR A C 1
ATOM 1360 O O . TYR A 1 185 ? 2.428 2.804 6.011 1.00 97.19 185 TYR A O 1
ATOM 1368 N N . ALA A 1 186 ? 4.320 3.826 5.401 1.00 95.75 186 ALA A N 1
ATOM 1369 C CA . ALA A 1 186 ? 4.630 2.815 4.397 1.00 95.75 186 ALA A CA 1
ATOM 1370 C C . ALA A 1 186 ? 5.209 1.546 5.057 1.00 95.75 186 ALA A C 1
ATOM 1372 O O . ALA A 1 186 ? 6.066 1.657 5.940 1.00 95.75 186 ALA A O 1
ATOM 1373 N N . PRO A 1 187 ? 4.809 0.339 4.611 1.00 95.31 187 PRO A N 1
ATOM 1374 C CA . PRO A 1 187 ? 5.326 -0.925 5.144 1.00 95.31 187 PRO A CA 1
ATOM 1375 C C . PRO A 1 187 ? 6.852 -1.005 5.129 1.00 95.31 187 PRO A C 1
ATOM 1377 O O . PRO A 1 187 ? 7.470 -1.360 6.129 1.00 95.31 187 PRO A O 1
ATOM 1380 N N . GLU A 1 188 ? 7.480 -0.597 4.027 1.00 92.25 188 GLU A N 1
ATOM 1381 C CA . GLU A 1 188 ? 8.933 -0.643 3.857 1.00 92.25 188 GLU A CA 1
ATOM 1382 C C . GLU A 1 188 ? 9.708 0.313 4.773 1.00 92.25 188 GLU A C 1
ATOM 1384 O O . GLU A 1 188 ? 10.916 0.144 4.939 1.00 92.25 188 GLU A O 1
ATOM 1389 N N . SER A 1 189 ? 9.039 1.295 5.388 1.00 91.94 189 SER A N 1
ATOM 1390 C CA . SER A 1 189 ? 9.656 2.191 6.370 1.00 91.94 189 SER A CA 1
ATOM 1391 C C . SER A 1 189 ? 9.787 1.548 7.750 1.00 91.94 189 SER A C 1
ATOM 1393 O O . SER A 1 189 ? 10.531 2.062 8.585 1.00 91.94 189 SER A O 1
ATOM 1395 N N . ARG A 1 190 ? 9.117 0.405 7.975 1.00 92.94 190 ARG A N 1
ATOM 1396 C CA . ARG A 1 190 ? 9.243 -0.429 9.183 1.00 92.94 190 ARG A CA 1
ATOM 1397 C C . ARG A 1 190 ? 8.963 0.350 10.479 1.00 92.94 190 ARG A C 1
ATOM 1399 O O . ARG A 1 190 ? 9.513 0.018 11.526 1.00 92.94 190 ARG A O 1
ATOM 1406 N N . GLN A 1 191 ? 8.133 1.393 10.402 1.00 94.88 191 GLN A N 1
ATOM 1407 C CA . GLN A 1 191 ? 7.806 2.252 11.537 1.00 94.88 191 GLN A CA 1
ATOM 1408 C C . GLN A 1 191 ? 6.518 1.791 12.224 1.00 94.88 191 GLN A C 1
ATOM 1410 O O . GLN A 1 191 ? 5.496 1.625 11.551 1.00 94.88 191 GLN A O 1
ATOM 1415 N N . PRO A 1 192 ? 6.530 1.624 13.557 1.00 97.00 192 PRO A N 1
ATOM 1416 C CA . PRO A 1 192 ? 5.310 1.402 14.311 1.00 97.00 192 PRO A CA 1
ATOM 1417 C C . PRO A 1 192 ? 4.353 2.598 14.234 1.00 97.00 192 PRO A C 1
ATOM 1419 O O . PRO A 1 192 ? 4.746 3.756 14.389 1.00 97.00 192 PRO A O 1
ATOM 1422 N N . VAL A 1 193 ? 3.066 2.308 14.073 1.00 97.69 193 VAL A N 1
ATOM 1423 C CA . VAL A 1 193 ? 1.973 3.278 14.011 1.00 97.69 193 VAL A CA 1
ATOM 1424 C C . VAL A 1 193 ? 1.043 3.051 15.197 1.00 97.69 193 VAL A C 1
ATOM 1426 O O . VAL A 1 193 ? 0.636 1.925 15.470 1.00 97.69 193 VAL A O 1
ATOM 1429 N N . ARG A 1 194 ? 0.663 4.126 15.891 1.00 97.44 194 ARG A N 1
ATOM 1430 C CA . ARG A 1 194 ? -0.445 4.108 16.854 1.00 97.44 194 ARG A CA 1
ATOM 1431 C C . ARG A 1 194 ? -1.701 4.611 16.160 1.00 97.44 194 ARG A C 1
ATOM 1433 O O . ARG A 1 194 ? -1.688 5.689 15.567 1.00 97.44 194 ARG A O 1
ATOM 1440 N N . LEU A 1 195 ? -2.762 3.814 16.196 1.00 98.06 195 LEU A N 1
ATOM 1441 C CA . LEU A 1 195 ? -4.045 4.183 15.599 1.00 98.06 195 LEU A CA 1
ATOM 1442 C C . LEU A 1 195 ? -4.733 5.257 16.434 1.00 98.06 195 LEU A C 1
ATOM 1444 O O . LEU A 1 195 ? -4.547 5.305 17.645 1.00 98.06 195 LEU A O 1
ATOM 1448 N N . TRP A 1 196 ? -5.541 6.098 15.800 1.00 96.94 196 TRP A N 1
ATOM 1449 C CA . TRP A 1 196 ? -6.454 6.983 16.518 1.00 96.94 196 TRP A CA 1
ATOM 1450 C C . TRP A 1 196 ? -7.754 6.247 16.812 1.00 96.94 196 TRP A C 1
ATOM 1452 O O . TRP A 1 196 ? -8.145 5.372 16.050 1.00 96.94 196 TRP A O 1
ATOM 1462 N N . TRP A 1 197 ? -8.438 6.621 17.883 1.00 98.44 197 TRP A N 1
ATOM 1463 C CA . TRP A 1 197 ? -9.786 6.165 18.195 1.00 98.44 197 TRP A CA 1
ATOM 1464 C C . TRP A 1 197 ? -10.756 7.334 18.171 1.00 98.44 197 TRP A C 1
ATOM 1466 O O . TRP A 1 197 ? -10.437 8.444 18.602 1.00 98.44 197 TRP A O 1
ATOM 1476 N N . VAL A 1 198 ? -11.954 7.072 17.663 1.00 98.56 198 VAL A N 1
ATOM 1477 C CA . VAL A 1 198 ? -13.052 8.036 17.625 1.00 98.56 198 VAL A CA 1
ATOM 1478 C C . VAL A 1 198 ? -14.333 7.383 18.126 1.00 98.56 198 VAL A C 1
ATOM 1480 O O . VAL A 1 198 ? -14.555 6.189 17.925 1.00 98.56 198 VAL A O 1
ATOM 1483 N N . ALA A 1 199 ? -15.191 8.181 18.745 1.00 98.62 199 ALA A N 1
ATOM 1484 C CA . ALA A 1 199 ? -16.575 7.846 19.023 1.00 98.62 199 ALA A CA 1
ATOM 1485 C C . ALA A 1 199 ? -17.454 8.467 17.935 1.00 98.62 199 ALA A C 1
ATOM 1487 O O . ALA A 1 199 ? -17.447 9.682 17.748 1.00 98.62 199 ALA A O 1
ATOM 1488 N N . VAL A 1 200 ?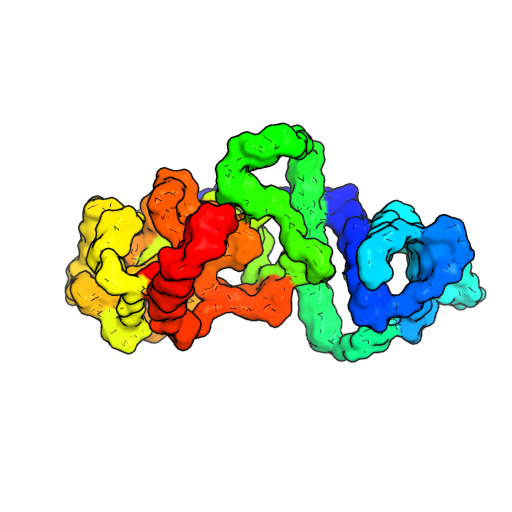 -18.226 7.648 17.225 1.00 98.50 200 VAL A N 1
ATOM 1489 C CA . VAL A 1 200 ? -19.176 8.087 16.195 1.00 98.50 200 VAL A CA 1
ATOM 1490 C C . VAL A 1 200 ? -20.595 7.859 16.694 1.00 98.50 200 VAL A C 1
ATOM 1492 O O . VAL A 1 200 ? -20.924 6.765 17.145 1.00 98.50 200 VAL A O 1
ATOM 1495 N N . GLN A 1 201 ? -21.439 8.886 16.638 1.00 98.50 201 GLN A N 1
ATOM 1496 C CA . GLN A 1 201 ? -22.806 8.824 17.144 1.00 98.50 201 GLN A CA 1
ATOM 1497 C C . GLN A 1 201 ? -23.570 7.673 16.477 1.00 98.50 201 GLN A C 1
ATOM 1499 O O . GLN A 1 201 ? -23.540 7.512 15.249 1.00 98.50 201 GLN A O 1
ATOM 1504 N N . ARG A 1 202 ? -24.280 6.874 17.282 1.00 97.19 202 ARG A N 1
ATOM 1505 C CA . ARG A 1 202 ? -25.131 5.796 16.762 1.00 97.19 202 ARG A CA 1
ATOM 1506 C C . ARG A 1 202 ? -26.135 6.364 15.755 1.00 97.19 202 ARG A C 1
ATOM 1508 O O . ARG A 1 202 ? -26.711 7.430 15.960 1.00 97.19 202 ARG A O 1
ATOM 1515 N N . GLY A 1 203 ? -26.318 5.653 14.644 1.00 94.94 203 GLY A N 1
ATOM 1516 C CA . GLY A 1 203 ? -27.092 6.115 13.485 1.00 94.94 203 GLY A CA 1
ATOM 1517 C C . GLY A 1 203 ? -26.231 6.683 12.351 1.00 94.94 203 GLY A C 1
ATOM 1518 O O . GLY A 1 203 ? -26.664 6.639 11.203 1.00 94.94 203 GLY A O 1
ATOM 1519 N N . LEU A 1 204 ? -25.005 7.139 12.641 1.00 95.88 204 LEU A N 1
ATOM 1520 C CA . LEU A 1 204 ? -23.974 7.411 11.625 1.00 95.88 204 LEU A CA 1
ATOM 1521 C C . LEU A 1 204 ? -23.001 6.239 11.458 1.00 95.88 204 LEU A C 1
ATOM 1523 O O . LEU A 1 204 ? -22.465 6.033 10.372 1.00 95.88 204 LEU A O 1
ATOM 1527 N N . ALA A 1 205 ? -22.795 5.472 12.527 1.00 95.62 205 ALA A N 1
ATOM 1528 C CA . ALA A 1 205 ? -22.033 4.233 12.529 1.00 95.62 205 ALA A CA 1
ATOM 1529 C C . ALA A 1 205 ? -22.840 3.102 13.175 1.00 95.62 205 ALA A C 1
ATOM 1531 O O . ALA A 1 205 ? -23.724 3.335 14.008 1.00 95.62 205 ALA A O 1
ATOM 1532 N N . GLU A 1 206 ? -22.504 1.874 12.792 1.00 93.69 206 GLU A N 1
ATOM 1533 C CA . GLU A 1 206 ? -23.023 0.646 13.381 1.00 93.69 206 GLU A CA 1
ATOM 1534 C C . GLU A 1 206 ? -21.890 -0.362 13.583 1.00 93.69 206 GLU A C 1
ATOM 1536 O O . GLU A 1 206 ? -20.943 -0.406 12.798 1.00 93.69 206 GLU A O 1
ATOM 1541 N N . PHE A 1 207 ? -22.012 -1.181 14.625 1.00 95.31 207 PHE A N 1
ATOM 1542 C CA . PHE A 1 207 ? -21.180 -2.362 14.812 1.00 95.31 207 PHE A CA 1
ATOM 1543 C C . PHE A 1 207 ? -21.832 -3.566 14.127 1.00 95.31 207 PHE A C 1
ATOM 1545 O O . PHE A 1 207 ? -23.037 -3.803 14.263 1.00 95.31 207 PHE A O 1
ATOM 1552 N N . ARG A 1 208 ? -21.024 -4.358 13.427 1.00 95.00 208 ARG A N 1
ATOM 1553 C CA . ARG A 1 208 ? -21.389 -5.673 12.901 1.00 95.00 208 ARG A CA 1
ATOM 1554 C C . ARG A 1 208 ? -20.343 -6.662 13.391 1.00 95.00 208 ARG A C 1
ATOM 1556 O O . ARG A 1 208 ? -19.208 -6.288 13.613 1.00 95.00 208 ARG A O 1
ATOM 1563 N N . GLY A 1 209 ? -20.737 -7.910 13.592 1.00 95.75 209 GLY A N 1
ATOM 1564 C CA . GLY A 1 209 ? -19.830 -8.949 14.059 1.00 95.75 209 GLY A CA 1
ATOM 1565 C C . GLY A 1 209 ? -20.399 -10.331 13.796 1.00 95.75 209 GLY A C 1
ATOM 1566 O O . GLY A 1 209 ? -21.583 -10.467 13.465 1.00 95.75 209 GLY A O 1
ATOM 1567 N N . THR A 1 210 ? -19.561 -11.357 13.911 1.00 95.75 210 THR A N 1
ATOM 1568 C CA . THR A 1 210 ? -20.046 -12.742 13.919 1.00 95.75 210 THR A CA 1
ATOM 1569 C C . THR A 1 210 ? -20.875 -12.998 15.187 1.00 95.75 210 THR A C 1
ATOM 1571 O O . THR A 1 210 ? -20.772 -12.240 16.155 1.00 95.75 210 THR A O 1
ATOM 1574 N N . PRO A 1 211 ? -21.715 -14.050 15.232 1.00 92.31 211 PRO A N 1
ATOM 1575 C CA . PRO A 1 211 ? -22.579 -14.311 16.390 1.00 92.31 211 PRO A CA 1
ATOM 1576 C C . PRO A 1 211 ? -21.834 -14.470 17.723 1.00 92.31 211 PRO A C 1
ATOM 1578 O O . PRO A 1 211 ? -22.420 -14.274 18.785 1.00 92.31 211 PRO A O 1
ATOM 1581 N N . GLU A 1 212 ? -20.554 -14.831 17.673 1.00 90.44 212 GLU A N 1
ATOM 1582 C CA . GLU A 1 212 ? -19.704 -15.061 18.839 1.00 90.44 212 GLU A CA 1
ATOM 1583 C C . GLU A 1 212 ? -19.089 -13.767 19.400 1.00 90.44 212 GLU A C 1
ATOM 1585 O O . GLU A 1 212 ? -18.511 -13.795 20.489 1.00 90.44 212 GLU A O 1
ATOM 1590 N N . LEU A 1 213 ? -19.199 -12.646 18.674 1.00 94.56 213 LEU A N 1
ATOM 1591 C CA . LEU A 1 213 ? -18.495 -11.404 18.973 1.00 94.56 213 LEU A CA 1
ATOM 1592 C C . LEU A 1 213 ? -19.449 -10.204 19.041 1.00 94.56 213 LEU A C 1
ATOM 1594 O O . LEU A 1 213 ? -19.945 -9.702 18.034 1.00 94.56 213 LEU A O 1
ATOM 1598 N N . SER A 1 214 ? -19.668 -9.698 20.254 1.00 96.38 214 SER A N 1
ATOM 1599 C CA . SER A 1 214 ? -20.391 -8.441 20.488 1.00 96.38 214 SER A CA 1
ATOM 1600 C C . SER A 1 214 ? -19.470 -7.216 20.503 1.00 96.38 214 SER A C 1
ATOM 1602 O O . SER A 1 214 ? -18.284 -7.322 20.820 1.00 96.38 214 SER A O 1
ATOM 1604 N N . GLU A 1 215 ? -20.047 -6.030 20.271 1.00 96.81 215 GLU A N 1
ATOM 1605 C CA . GLU A 1 215 ? -19.354 -4.730 20.344 1.00 96.81 215 GLU A CA 1
ATOM 1606 C C . GLU A 1 215 ? -18.609 -4.559 21.681 1.00 96.81 215 GLU A C 1
ATOM 1608 O O . GLU A 1 215 ? -17.439 -4.185 21.733 1.00 96.81 215 GLU A O 1
ATOM 1613 N N . ARG A 1 216 ? -19.255 -4.929 22.793 1.00 95.88 216 ARG A N 1
ATOM 1614 C CA . ARG A 1 216 ? -18.643 -4.864 24.126 1.00 95.88 216 ARG A CA 1
ATOM 1615 C C . ARG A 1 216 ? -17.480 -5.846 24.284 1.00 95.88 216 ARG A C 1
ATOM 1617 O O . ARG A 1 216 ? -16.499 -5.507 24.940 1.00 95.88 216 ARG A O 1
ATOM 1624 N N . GLN A 1 217 ? -17.585 -7.055 23.729 1.00 96.12 217 GLN A N 1
ATOM 1625 C CA . GLN A 1 217 ? -16.519 -8.059 23.813 1.00 96.12 217 GLN A CA 1
ATOM 1626 C C . GLN A 1 217 ? -15.299 -7.663 22.984 1.00 96.12 217 GLN A C 1
ATOM 1628 O O . GLN A 1 217 ? -14.182 -7.804 23.483 1.00 96.12 217 GLN A O 1
ATOM 1633 N N . ILE A 1 218 ? -15.488 -7.142 21.765 1.00 96.00 218 ILE A N 1
ATOM 1634 C CA . ILE A 1 218 ? -14.350 -6.709 20.948 1.00 96.00 218 ILE A CA 1
ATOM 1635 C C . ILE A 1 218 ? -13.642 -5.523 21.606 1.00 96.00 218 ILE A C 1
ATOM 1637 O O . ILE A 1 218 ? -12.433 -5.579 21.797 1.00 96.00 218 ILE A O 1
ATOM 1641 N N . LEU A 1 219 ? -14.379 -4.521 22.102 1.00 96.56 219 LEU A N 1
ATOM 1642 C CA . LEU A 1 219 ? -13.774 -3.396 22.824 1.00 96.56 219 LEU A CA 1
ATOM 1643 C C . LEU A 1 219 ? -13.050 -3.857 24.092 1.00 96.56 219 LEU A C 1
ATOM 1645 O O . LEU A 1 219 ? -11.983 -3.341 24.408 1.00 96.56 219 LEU A O 1
ATOM 1649 N N . ALA A 1 220 ? -13.599 -4.840 24.812 1.00 95.69 220 ALA A N 1
ATOM 1650 C CA . ALA A 1 220 ? -12.960 -5.380 26.008 1.00 95.69 220 ALA A CA 1
ATOM 1651 C C . ALA A 1 220 ? -11.676 -6.176 25.718 1.00 95.69 220 ALA A C 1
ATOM 1653 O O . ALA A 1 220 ? -10.800 -6.247 26.579 1.00 95.69 220 ALA A O 1
ATOM 1654 N N . THR A 1 221 ? -11.588 -6.774 24.528 1.00 94.38 221 THR A N 1
ATOM 1655 C CA . THR A 1 221 ? -10.431 -7.555 24.066 1.00 94.38 221 THR A CA 1
ATOM 1656 C C . THR A 1 221 ? -9.326 -6.641 23.535 1.00 94.38 221 THR A C 1
ATOM 1658 O O . THR A 1 221 ? -8.150 -6.835 23.853 1.00 94.38 221 THR A O 1
ATOM 1661 N N . GLU A 1 222 ? -9.712 -5.625 22.761 1.00 96.12 222 GLU A N 1
ATOM 1662 C CA . GLU A 1 222 ? -8.799 -4.749 22.019 1.00 96.12 222 GLU A CA 1
ATOM 1663 C C . GLU A 1 222 ? -8.302 -3.547 22.833 1.00 96.12 222 GLU A C 1
ATOM 1665 O O . GLU A 1 222 ? -7.197 -3.056 22.610 1.00 96.12 222 GLU A O 1
ATOM 1670 N N . LEU A 1 223 ? -9.065 -3.083 23.821 1.00 96.00 223 LEU A N 1
ATOM 1671 C CA . LEU A 1 223 ? -8.681 -1.977 24.701 1.00 96.00 223 LEU A CA 1
ATOM 1672 C C . LEU A 1 223 ? -8.687 -2.463 26.143 1.00 96.00 223 LEU A C 1
ATOM 1674 O O . LEU A 1 223 ? -9.603 -3.180 26.532 1.00 96.00 223 LEU A O 1
ATOM 1678 N N . ASP A 1 224 ? -7.700 -2.081 26.952 1.00 95.00 224 ASP A N 1
ATOM 1679 C CA . ASP A 1 224 ? -7.721 -2.392 28.384 1.00 95.00 224 ASP A CA 1
ATOM 1680 C C . ASP A 1 224 ? -8.764 -1.548 29.144 1.00 95.00 224 ASP A C 1
ATOM 1682 O O . ASP A 1 224 ? -9.383 -0.626 28.611 1.00 95.00 224 ASP A O 1
ATOM 1686 N N . GLU A 1 225 ? -9.026 -1.907 30.402 1.00 96.75 225 GLU A N 1
ATOM 1687 C CA . GLU A 1 225 ? -10.051 -1.234 31.207 1.00 96.75 225 GLU A CA 1
ATOM 1688 C C . GLU A 1 225 ? -9.737 0.239 31.465 1.00 96.75 225 GLU A C 1
ATOM 1690 O O . GLU A 1 225 ? -10.649 1.066 31.420 1.00 96.75 225 GLU A O 1
ATOM 1695 N N . GLN A 1 226 ? -8.461 0.568 31.669 1.00 97.12 226 GLN A N 1
ATOM 1696 C CA . GLN A 1 226 ? -8.021 1.938 31.894 1.00 97.12 226 GLN A CA 1
ATOM 1697 C C . GLN A 1 226 ? -8.295 2.809 30.662 1.00 97.12 226 GLN A C 1
ATOM 1699 O O . GLN A 1 226 ? -8.945 3.844 30.780 1.00 97.12 226 GLN A O 1
ATOM 1704 N N . THR A 1 227 ? -7.889 2.354 29.477 1.00 97.25 227 THR A N 1
ATOM 1705 C CA . THR A 1 227 ? -8.096 3.066 28.210 1.00 97.25 227 THR A CA 1
ATOM 1706 C C . THR A 1 227 ? -9.585 3.278 27.946 1.00 97.25 227 THR A C 1
ATOM 1708 O O . THR A 1 227 ? -10.009 4.373 27.581 1.00 97.25 227 THR A O 1
ATOM 1711 N N . ARG A 1 228 ? -10.423 2.257 28.184 1.00 97.62 228 ARG A N 1
ATOM 1712 C CA . ARG A 1 228 ? -11.882 2.396 28.028 1.00 97.62 228 ARG A CA 1
ATOM 1713 C C . ARG A 1 228 ? -12.474 3.420 28.999 1.00 97.62 228 ARG A C 1
ATOM 1715 O O . ARG A 1 228 ? -13.375 4.160 28.611 1.00 97.62 228 ARG A O 1
ATOM 1722 N N . ALA A 1 229 ? -11.985 3.479 30.238 1.00 97.81 229 ALA A N 1
ATOM 1723 C CA . ALA A 1 229 ? -12.425 4.472 31.215 1.00 97.81 229 ALA A CA 1
ATOM 1724 C C . ALA A 1 229 ? -11.995 5.899 30.826 1.00 97.81 229 ALA A C 1
ATOM 1726 O O . ALA A 1 229 ? -12.791 6.832 30.940 1.00 97.81 229 ALA A O 1
ATOM 1727 N N . GLU A 1 230 ? -10.775 6.075 30.315 1.00 98.00 230 GLU A N 1
ATOM 1728 C CA . GLU A 1 230 ? -10.267 7.361 29.813 1.00 98.00 230 GLU A CA 1
ATOM 1729 C C . GLU A 1 230 ? -11.070 7.854 28.593 1.00 98.00 230 GLU A C 1
ATOM 1731 O O . GLU A 1 230 ? -11.474 9.020 28.527 1.00 98.00 230 GLU A O 1
ATOM 1736 N N . PHE A 1 231 ? -11.397 6.955 27.662 1.00 98.25 231 PHE A N 1
ATOM 1737 C CA . PHE A 1 231 ? -12.239 7.269 26.503 1.00 98.25 231 PHE A CA 1
ATOM 1738 C C . PHE A 1 231 ? -13.674 7.621 26.909 1.00 98.25 231 PHE A C 1
ATOM 1740 O O . PHE A 1 231 ? -14.228 8.604 26.417 1.00 98.25 231 PHE A O 1
ATOM 1747 N N . ALA A 1 232 ? -14.267 6.881 27.851 1.00 98.25 232 ALA A N 1
ATOM 1748 C CA . ALA A 1 232 ? -15.575 7.227 28.404 1.00 98.25 232 ALA A CA 1
ATOM 1749 C C . ALA A 1 232 ? -15.551 8.607 29.082 1.00 98.25 232 ALA A C 1
ATOM 1751 O O . ALA A 1 232 ? -16.444 9.416 28.841 1.00 98.25 232 ALA A O 1
ATOM 1752 N N . THR A 1 233 ? -14.497 8.900 29.853 1.00 98.31 233 THR A N 1
ATOM 1753 C CA . THR A 1 233 ? -14.310 10.201 30.518 1.00 98.31 233 THR A CA 1
ATOM 1754 C C . THR A 1 233 ? -14.266 11.345 29.503 1.00 98.31 233 THR A C 1
ATOM 1756 O O . THR A 1 233 ? -14.940 12.355 29.685 1.00 98.31 233 THR A O 1
ATOM 1759 N N . THR A 1 234 ? -13.573 11.151 28.375 1.00 98.06 234 THR A N 1
ATOM 1760 C CA . THR A 1 234 ? -13.511 12.129 27.270 1.00 98.06 234 THR A CA 1
ATOM 1761 C C . THR A 1 234 ? -14.897 12.512 26.737 1.00 98.06 234 THR A C 1
ATOM 1763 O O . THR A 1 234 ? -15.124 13.666 26.364 1.00 98.06 234 THR A O 1
ATOM 1766 N N . LEU A 1 235 ? -15.842 11.567 26.711 1.00 98.50 235 LEU A N 1
ATOM 1767 C CA . LEU A 1 235 ? -17.228 11.821 26.309 1.00 98.50 235 LEU A CA 1
ATOM 1768 C C . LEU A 1 235 ? -18.036 12.474 27.437 1.00 98.50 235 LEU A C 1
ATOM 1770 O O . LEU A 1 235 ? -18.720 13.473 27.204 1.00 98.50 235 LEU A O 1
ATOM 1774 N N . THR A 1 236 ? -17.928 11.970 28.668 1.00 98.44 236 THR A N 1
ATOM 1775 C CA . THR A 1 236 ? -18.704 12.495 29.801 1.00 98.44 236 THR A CA 1
ATOM 1776 C C . THR A 1 236 ? -18.297 13.911 30.202 1.00 98.44 236 THR A C 1
ATOM 1778 O O . THR A 1 236 ? -19.166 14.701 30.568 1.00 98.44 236 THR A O 1
ATOM 1781 N N . ASP A 1 237 ? -17.019 14.280 30.060 1.00 98.00 237 ASP A N 1
ATOM 1782 C CA . ASP A 1 237 ? -16.525 15.649 30.285 1.00 98.00 237 ASP A CA 1
ATOM 1783 C C . ASP A 1 237 ? -17.162 16.659 29.317 1.00 98.00 237 ASP A C 1
ATOM 1785 O O . ASP A 1 237 ? -17.279 17.849 29.613 1.00 98.00 237 ASP A O 1
ATOM 1789 N N . GLN A 1 238 ? -17.640 16.172 28.171 1.00 97.38 238 GLN A N 1
ATOM 1790 C CA . GLN A 1 238 ? -18.388 16.936 27.176 1.00 97.38 238 GLN A CA 1
ATOM 1791 C C . GLN A 1 238 ? -19.911 16.799 27.340 1.00 97.38 238 GLN A C 1
ATOM 1793 O O . GLN A 1 238 ? -20.662 17.249 26.478 1.00 97.38 238 GLN A O 1
ATOM 1798 N N . SER A 1 239 ? -20.382 16.211 28.448 1.00 98.06 239 SER A N 1
ATOM 1799 C CA . SER A 1 239 ? -21.798 15.902 28.712 1.00 98.06 239 SER A CA 1
ATOM 1800 C C . SER A 1 239 ? -22.442 14.982 27.664 1.00 98.06 239 SER A C 1
ATOM 1802 O O . SER A 1 239 ? -23.647 15.059 27.421 1.00 98.06 239 SER A O 1
ATOM 1804 N N . LEU A 1 240 ? -21.644 14.114 27.039 1.00 98.44 240 LEU A N 1
ATOM 1805 C CA . LEU A 1 240 ? -22.101 13.111 26.080 1.00 98.44 240 LEU A CA 1
ATOM 1806 C C . LEU A 1 240 ? -22.236 11.753 26.777 1.00 98.44 240 LEU A C 1
ATOM 1808 O O . LEU A 1 240 ? -21.431 11.411 27.640 1.00 98.44 240 LEU A O 1
ATOM 1812 N N . ASP A 1 241 ? -23.244 10.977 26.383 1.00 98.12 241 ASP A N 1
ATOM 1813 C CA . ASP A 1 241 ? -23.441 9.603 26.851 1.00 98.12 241 ASP A CA 1
ATOM 1814 C C . ASP A 1 241 ? -22.562 8.633 26.038 1.00 98.12 241 ASP A C 1
ATOM 1816 O O . ASP A 1 241 ? -22.794 8.512 24.831 1.00 98.12 241 ASP A O 1
ATOM 1820 N N . PRO A 1 242 ? -21.586 7.931 26.651 1.00 97.69 242 PRO A N 1
ATOM 1821 C CA . PRO A 1 242 ? -20.756 6.943 25.966 1.00 97.69 242 PRO A CA 1
ATOM 1822 C C . PRO A 1 242 ? -21.538 5.870 25.203 1.00 97.69 242 PRO A C 1
ATOM 1824 O O . PRO A 1 242 ? -21.133 5.502 24.098 1.00 97.69 242 PRO A O 1
ATOM 1827 N N . ASP A 1 243 ? -22.675 5.415 25.739 1.00 97.00 243 ASP A N 1
ATOM 1828 C CA . ASP A 1 243 ? -23.494 4.366 25.119 1.00 97.00 243 ASP A CA 1
ATOM 1829 C C . ASP A 1 243 ? -24.219 4.871 23.855 1.00 97.00 243 ASP A C 1
ATOM 1831 O O . ASP A 1 243 ? -24.639 4.080 23.005 1.00 97.00 243 ASP A O 1
ATOM 1835 N N . GLY A 1 244 ? -24.297 6.193 23.665 1.00 97.81 244 GLY A N 1
ATOM 1836 C CA . GLY A 1 244 ? -24.815 6.843 22.460 1.00 97.81 244 GLY A CA 1
ATOM 1837 C C . GLY A 1 244 ? -23.886 6.776 21.240 1.00 97.81 244 GLY A C 1
ATOM 1838 O O . GLY A 1 244 ? -24.268 7.251 20.166 1.00 97.81 244 GLY A O 1
ATOM 1839 N N . TYR A 1 245 ? -22.691 6.190 21.372 1.00 98.62 245 TYR A N 1
ATOM 1840 C CA . TYR A 1 245 ? -21.658 6.156 20.332 1.00 98.62 245 TYR A CA 1
ATOM 1841 C C . TYR A 1 245 ? -21.169 4.732 20.039 1.00 98.62 245 TYR A C 1
ATOM 1843 O O . TYR A 1 245 ? -21.218 3.847 20.891 1.00 98.62 245 TYR A O 1
ATOM 1851 N N . VAL A 1 246 ? -20.673 4.536 18.817 1.00 98.19 246 VAL A N 1
ATOM 1852 C CA . VAL A 1 246 ? -19.840 3.400 18.400 1.00 98.19 246 VAL A CA 1
ATOM 1853 C C . VAL A 1 246 ? -18.390 3.860 18.423 1.00 98.19 246 VAL A C 1
ATOM 1855 O O . VAL A 1 246 ? -18.062 4.901 17.850 1.00 98.19 246 VAL A O 1
ATOM 1858 N N . TRP A 1 247 ? -17.514 3.110 19.086 1.00 98.19 247 TRP A N 1
ATOM 1859 C CA . TRP A 1 247 ? -16.088 3.433 19.143 1.00 98.19 247 TRP A CA 1
ATOM 1860 C C . TRP A 1 247 ? -15.338 2.638 18.084 1.00 98.19 247 TRP A C 1
ATOM 1862 O O . TRP A 1 247 ? -15.493 1.421 18.003 1.00 98.19 247 TRP A O 1
ATOM 1872 N N . MET A 1 248 ? -14.518 3.309 17.278 1.00 97.19 248 MET A N 1
ATOM 1873 C CA . MET A 1 248 ? -13.767 2.653 16.208 1.00 97.19 248 MET A CA 1
ATOM 1874 C C . MET A 1 248 ? -12.367 3.246 16.023 1.00 97.19 248 MET A C 1
ATOM 1876 O O . MET A 1 248 ? -12.174 4.452 16.229 1.00 97.19 248 MET A O 1
ATOM 1880 N N . PRO A 1 249 ? -11.392 2.425 15.594 1.00 97.88 249 PRO A N 1
ATOM 1881 C CA . PRO A 1 249 ? -10.081 2.913 15.216 1.00 97.88 249 PRO A CA 1
ATOM 1882 C C . PRO A 1 249 ? -10.126 3.624 13.854 1.00 97.88 249 PRO A C 1
ATOM 1884 O O . PRO A 1 249 ? -10.913 3.294 12.964 1.00 97.88 249 PRO A O 1
ATOM 1887 N N . VAL A 1 250 ? -9.236 4.593 13.669 1.00 98.12 250 VAL A N 1
ATOM 1888 C CA . VAL A 1 250 ? -9.044 5.378 12.449 1.00 98.12 250 VAL A CA 1
ATOM 1889 C C . VAL A 1 250 ? -7.546 5.494 12.185 1.00 98.12 250 VAL A C 1
ATOM 1891 O O . VAL A 1 250 ? -6.744 5.725 13.092 1.00 98.12 250 VAL A O 1
ATOM 1894 N N . HIS A 1 251 ? -7.148 5.344 10.922 1.00 98.56 251 HIS A N 1
ATOM 1895 C CA . HIS A 1 251 ? -5.757 5.560 10.538 1.00 98.56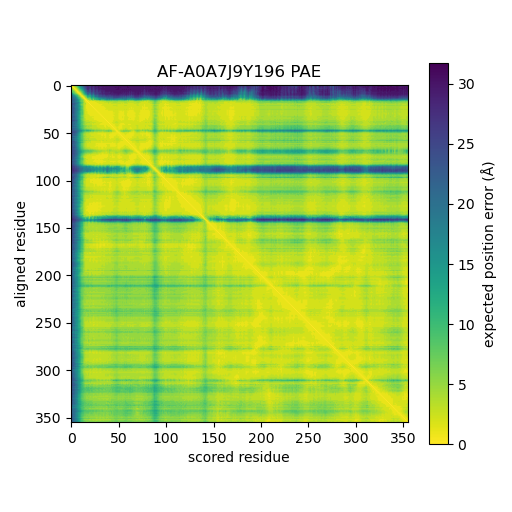 251 HIS A CA 1
ATOM 1896 C C . HIS A 1 251 ? -5.389 7.042 10.761 1.00 98.56 251 HIS A C 1
ATOM 1898 O O . HIS A 1 251 ? -6.127 7.900 10.272 1.00 98.56 251 HIS A O 1
ATOM 1904 N N . PRO A 1 252 ? -4.255 7.386 11.405 1.00 97.81 252 PRO A N 1
ATOM 1905 C CA . PRO A 1 252 ? -3.918 8.782 11.718 1.00 97.81 252 PRO A CA 1
ATOM 1906 C C . PRO A 1 252 ? -3.919 9.704 10.489 1.00 97.81 252 PRO A C 1
ATOM 1908 O O . PRO A 1 252 ? -4.508 10.779 10.514 1.00 97.81 252 PRO A O 1
ATOM 1911 N N . TRP A 1 253 ? -3.356 9.239 9.366 1.00 97.88 253 TRP A N 1
ATOM 1912 C CA . TRP A 1 253 ? -3.435 9.959 8.086 1.00 97.88 253 TRP A CA 1
ATOM 1913 C C . TRP A 1 253 ? -4.879 10.191 7.614 1.00 97.88 253 TRP A C 1
ATOM 1915 O O . TRP A 1 253 ? -5.219 11.281 7.167 1.00 97.88 253 TRP A O 1
ATOM 1925 N N . GLN A 1 254 ? -5.752 9.181 7.732 1.00 97.94 254 GLN A N 1
ATOM 1926 C CA . GLN A 1 254 ? -7.151 9.291 7.316 1.00 97.94 254 GLN A CA 1
ATOM 1927 C C . GLN A 1 254 ? -7.910 10.283 8.199 1.00 97.94 254 GLN A C 1
ATOM 1929 O O . GLN A 1 254 ? -8.767 11.003 7.690 1.00 97.94 254 GLN A O 1
ATOM 1934 N N . TRP A 1 255 ? -7.604 10.326 9.499 1.00 97.56 255 TRP A N 1
ATOM 1935 C CA . TRP A 1 255 ? -8.177 11.304 10.416 1.00 97.56 255 TRP A CA 1
ATOM 1936 C C . TRP A 1 255 ? -7.865 12.732 9.953 1.00 97.56 255 TRP A C 1
ATOM 1938 O O . TRP A 1 255 ? -8.788 13.490 9.658 1.00 97.56 255 TRP A O 1
ATOM 1948 N N . ASP A 1 256 ? -6.579 13.033 9.787 1.00 95.94 256 ASP A N 1
ATOM 1949 C CA . ASP A 1 256 ? -6.064 14.363 9.451 1.00 95.94 256 ASP A CA 1
ATOM 1950 C C . ASP A 1 256 ? -6.472 14.827 8.037 1.00 95.94 256 ASP A C 1
ATOM 1952 O O . ASP A 1 256 ? -6.998 15.921 7.845 1.00 95.94 256 ASP A O 1
ATOM 1956 N N . HIS A 1 257 ? -6.322 13.963 7.028 1.00 95.50 257 HIS A N 1
ATOM 1957 C CA . HIS A 1 257 ? -6.479 14.357 5.622 1.00 95.50 257 HIS A CA 1
ATOM 1958 C C . HIS A 1 257 ? -7.903 14.199 5.077 1.00 95.50 257 HIS A C 1
ATOM 1960 O O . HIS A 1 257 ? -8.232 14.748 4.021 1.00 95.50 257 HIS A O 1
ATOM 1966 N N . ALA A 1 258 ? -8.749 13.405 5.738 1.00 95.25 258 ALA A N 1
ATOM 1967 C CA . ALA A 1 258 ? -10.068 13.070 5.213 1.00 95.25 258 ALA A CA 1
ATOM 1968 C C . ALA A 1 258 ? -11.181 13.209 6.248 1.00 95.25 258 ALA A C 1
ATOM 1970 O O . ALA A 1 258 ? -12.140 13.921 5.972 1.00 95.25 258 ALA A O 1
ATOM 1971 N N . ALA A 1 259 ? -11.094 12.570 7.415 1.00 95.25 259 ALA A N 1
ATOM 1972 C CA . ALA A 1 259 ? -12.198 12.572 8.372 1.00 95.25 259 ALA A CA 1
ATOM 1973 C C . ALA A 1 259 ? -12.471 13.985 8.907 1.00 95.25 259 ALA A C 1
ATOM 1975 O O . ALA A 1 259 ? -13.597 14.463 8.806 1.00 95.25 259 ALA A O 1
ATOM 1976 N N . GLN A 1 260 ? -11.441 14.694 9.379 1.00 94.50 260 GLN A N 1
ATOM 1977 C CA . GLN A 1 260 ? -11.600 16.050 9.914 1.00 94.50 260 GLN A CA 1
ATOM 1978 C C . GLN A 1 260 ? -12.070 17.061 8.863 1.00 94.50 260 GLN A C 1
ATOM 1980 O O . GLN A 1 260 ? -12.788 17.999 9.199 1.00 94.50 260 GLN A O 1
ATOM 1985 N N . VAL A 1 261 ? -11.701 16.865 7.594 1.00 95.50 261 VAL A N 1
ATOM 1986 C CA . VAL A 1 261 ? -12.055 17.779 6.498 1.00 95.50 261 VAL A CA 1
ATOM 1987 C C . VAL A 1 261 ? -13.447 17.473 5.946 1.00 95.50 261 VAL A C 1
ATOM 1989 O O . VAL A 1 261 ? -14.300 18.353 5.866 1.00 95.50 261 VAL A O 1
ATOM 1992 N N . LEU A 1 262 ? -13.693 16.221 5.557 1.00 96.62 262 LEU A N 1
ATOM 1993 C CA . LEU A 1 262 ? -14.921 15.811 4.870 1.00 96.62 262 LEU A CA 1
ATOM 1994 C C . LEU A 1 262 ? -16.103 15.660 5.833 1.00 96.62 262 LEU A C 1
ATOM 1996 O O . LEU A 1 262 ? -17.241 15.864 5.420 1.00 96.62 262 LEU A O 1
ATOM 2000 N N . HIS A 1 263 ? -15.835 15.357 7.106 1.00 96.75 263 HIS A N 1
ATOM 2001 C CA . HIS A 1 263 ? -16.839 15.240 8.167 1.00 96.75 263 HIS A CA 1
ATOM 2002 C C . HIS A 1 263 ? -16.737 16.372 9.196 1.00 96.75 263 HIS A C 1
ATOM 2004 O O . HIS A 1 263 ? -17.176 16.223 10.335 1.00 96.75 263 HIS A O 1
ATOM 2010 N N . ALA A 1 264 ? -16.202 17.534 8.803 1.00 97.94 264 ALA A N 1
ATOM 2011 C CA . ALA A 1 264 ? -16.028 18.685 9.692 1.00 97.94 264 ALA A CA 1
ATOM 2012 C C . ALA A 1 264 ? -17.323 19.079 10.428 1.00 97.94 264 ALA A C 1
ATOM 2014 O O . ALA A 1 264 ? -17.286 19.442 11.600 1.00 97.94 264 ALA A O 1
ATOM 2015 N N . ALA A 1 265 ? -18.479 18.974 9.762 1.00 98.31 265 ALA A N 1
ATOM 2016 C CA . ALA A 1 265 ? -19.778 19.261 10.369 1.00 98.31 265 ALA A CA 1
ATOM 2017 C C . ALA A 1 265 ? -20.174 18.239 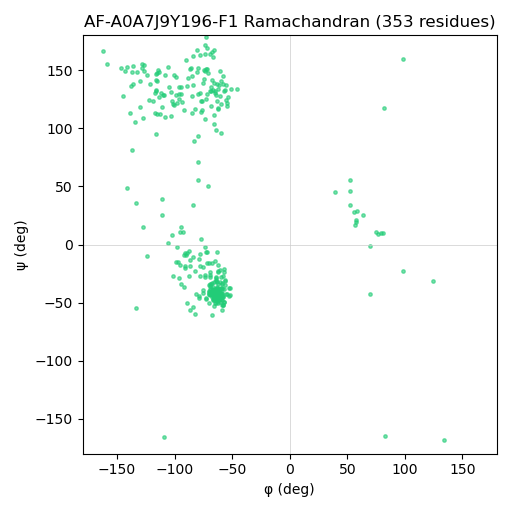11.448 1.00 98.31 265 ALA A C 1
ATOM 2019 O O . ALA A 1 265 ? -20.760 18.618 12.460 1.00 98.31 265 ALA A O 1
ATOM 2020 N N . ASP A 1 266 ? -19.870 16.956 11.244 1.00 98.44 266 ASP A N 1
ATOM 2021 C CA . ASP A 1 266 ? -20.124 15.905 12.233 1.00 98.44 266 ASP A CA 1
ATOM 2022 C C . ASP A 1 266 ? -19.177 16.065 13.433 1.00 98.44 266 ASP A C 1
ATOM 2024 O O . ASP A 1 266 ? -19.619 15.976 14.576 1.00 98.44 266 ASP A O 1
ATOM 2028 N N . VAL A 1 267 ? -17.906 16.398 13.183 1.00 97.69 267 VAL A N 1
ATOM 2029 C CA . VAL A 1 267 ? -16.911 16.680 14.232 1.00 97.69 267 VAL A CA 1
ATOM 2030 C C . VAL A 1 267 ? -17.306 17.907 15.060 1.00 97.69 267 VAL A C 1
ATOM 2032 O O . VAL A 1 267 ? -17.353 17.841 16.285 1.00 97.69 267 VAL A O 1
ATOM 2035 N N . ALA A 1 268 ? -17.663 19.021 14.412 1.00 97.69 268 ALA A N 1
ATOM 2036 C CA . ALA A 1 268 ? -18.042 20.260 15.097 1.00 97.69 268 ALA A CA 1
ATOM 2037 C C . ALA A 1 268 ? -19.316 20.120 15.948 1.00 97.69 268 ALA A C 1
ATOM 2039 O O . ALA A 1 268 ? -19.482 20.830 16.935 1.00 97.69 268 ALA A O 1
ATOM 2040 N N . GLN A 1 269 ? -20.214 19.209 15.568 1.00 97.88 269 GLN A N 1
ATOM 2041 C CA . GLN A 1 269 ? -21.453 18.917 16.295 1.00 97.88 269 GLN A CA 1
ATOM 2042 C C . GLN A 1 269 ? -21.296 17.765 17.296 1.00 97.88 269 GLN A C 1
ATOM 2044 O O . GLN A 1 269 ? -22.301 17.256 17.784 1.00 97.88 269 GLN A O 1
ATOM 2049 N N . GLN A 1 270 ? -20.061 17.322 17.560 1.00 98.19 270 GLN A N 1
ATOM 2050 C CA . GLN A 1 270 ? -19.749 16.198 18.448 1.00 98.19 270 GLN A CA 1
ATOM 2051 C C . GLN A 1 270 ? -20.429 14.882 18.041 1.00 98.19 270 GLN A C 1
ATOM 2053 O O . GLN A 1 270 ? -20.542 13.964 18.839 1.00 98.19 270 GLN A O 1
ATOM 2058 N N . ARG A 1 271 ? -20.844 14.748 16.776 1.00 98.44 271 ARG A N 1
ATOM 2059 C CA . ARG A 1 271 ? -21.329 13.479 16.214 1.00 98.44 271 ARG A CA 1
ATOM 2060 C C . ARG A 1 271 ? -20.174 12.537 15.873 1.00 98.44 271 ARG A C 1
ATOM 2062 O O . ARG A 1 271 ? -20.384 11.335 15.749 1.00 98.44 271 ARG A O 1
ATOM 2069 N N . ILE A 1 272 ? -18.961 13.077 15.749 1.00 98.50 272 ILE A N 1
ATOM 2070 C CA . ILE A 1 272 ? -17.695 12.342 15.732 1.00 98.50 272 ILE A CA 1
ATOM 2071 C C . ILE A 1 272 ? -16.761 13.011 16.744 1.00 98.50 272 ILE A C 1
ATOM 2073 O O . ILE A 1 272 ? -16.422 14.182 16.581 1.00 98.50 272 ILE A O 1
ATOM 2077 N N . VAL A 1 273 ? -16.334 12.283 17.772 1.00 98.50 273 VAL A N 1
ATOM 2078 C CA . VAL A 1 273 ? -15.480 12.801 18.850 1.00 98.50 273 VAL A CA 1
ATOM 2079 C C . VAL A 1 273 ? -14.158 12.030 18.875 1.00 98.50 273 VAL A C 1
ATOM 2081 O O . VAL A 1 273 ? -14.189 10.804 18.986 1.00 98.50 273 VAL A O 1
ATOM 2084 N N . PRO A 1 274 ? -12.991 12.691 18.774 1.00 97.75 274 PRO A N 1
ATOM 2085 C CA . PRO A 1 274 ? -11.706 12.021 18.953 1.00 97.75 274 PRO A CA 1
ATOM 2086 C C . PRO A 1 274 ? -11.528 11.580 20.411 1.00 97.75 274 PRO A C 1
ATOM 2088 O O . PRO A 1 274 ? -11.747 12.370 21.326 1.00 97.75 274 PRO A O 1
ATOM 2091 N N . LEU A 1 275 ? -11.119 10.327 20.616 1.00 97.81 275 LEU A N 1
ATOM 2092 C CA . LEU A 1 275 ? -10.915 9.725 21.940 1.00 97.81 275 LEU A CA 1
ATOM 2093 C C . LEU A 1 275 ? -9.437 9.676 22.347 1.00 97.81 275 LEU A C 1
ATOM 2095 O O . LEU A 1 275 ? -9.126 9.711 23.532 1.00 97.81 275 LEU A O 1
ATOM 2099 N N . GLY A 1 276 ? -8.526 9.622 21.372 1.00 94.12 276 GLY A N 1
ATOM 2100 C CA . GLY A 1 276 ? -7.081 9.587 21.605 1.00 94.12 276 GLY A CA 1
ATOM 2101 C C . GLY A 1 276 ? -6.372 8.525 20.773 1.00 94.12 276 GLY A C 1
ATOM 2102 O O . GLY A 1 276 ? -6.941 7.961 19.838 1.00 94.12 276 GLY A O 1
ATOM 2103 N N . GLU A 1 277 ? -5.108 8.267 21.099 1.00 94.94 277 GLU A N 1
ATOM 2104 C CA . GLU A 1 277 ? -4.313 7.224 20.451 1.00 94.94 277 GLU A CA 1
ATOM 2105 C C . GLU A 1 277 ? -4.509 5.863 21.126 1.00 94.94 277 GLU A C 1
ATOM 2107 O O . GLU A 1 277 ? -4.733 5.758 22.328 1.00 94.94 277 GLU A O 1
ATOM 2112 N N . SER A 1 278 ? -4.367 4.805 20.336 1.00 93.31 278 SER A N 1
ATOM 2113 C CA . SER A 1 278 ? -4.287 3.431 20.809 1.00 93.31 278 SER A CA 1
ATOM 2114 C C . SER A 1 278 ? -3.089 3.246 21.756 1.00 93.31 278 SER A C 1
ATOM 2116 O O . SER A 1 278 ? -1.993 3.755 21.470 1.00 93.31 278 SER A O 1
ATOM 2118 N N . PRO A 1 279 ? -3.241 2.461 22.841 1.00 92.62 279 PRO A N 1
ATOM 2119 C CA . PRO A 1 279 ? -2.112 2.076 23.683 1.00 92.62 279 PRO A CA 1
ATOM 2120 C C . PRO A 1 279 ? -1.131 1.170 22.922 1.00 92.62 279 PRO A C 1
ATOM 2122 O O . PRO A 1 279 ? 0.082 1.276 23.126 1.00 92.62 279 PRO A O 1
ATOM 2125 N N . ASP A 1 280 ? -1.653 0.355 22.001 1.00 96.25 280 ASP A N 1
ATOM 2126 C CA . ASP A 1 280 ? -0.885 -0.569 21.171 1.00 96.25 280 ASP A CA 1
ATOM 2127 C C . ASP A 1 280 ? -0.228 0.109 19.969 1.00 96.25 280 ASP A C 1
ATOM 2129 O O . ASP A 1 280 ? -0.773 1.045 19.372 1.00 96.25 280 ASP A O 1
ATOM 2133 N N . ALA A 1 281 ? 0.923 -0.441 19.587 1.00 97.00 28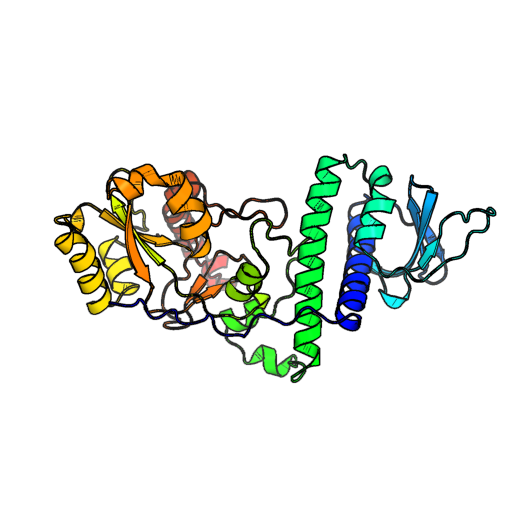1 ALA A N 1
ATOM 2134 C CA . ALA A 1 281 ? 1.622 -0.127 18.354 1.00 97.00 281 ALA A CA 1
ATOM 2135 C C . ALA A 1 281 ? 1.360 -1.206 17.296 1.00 97.00 281 ALA A C 1
ATOM 2137 O O . ALA A 1 281 ? 1.264 -2.394 17.611 1.00 97.00 281 ALA A O 1
ATOM 2138 N N . TYR A 1 282 ? 1.293 -0.781 16.038 1.00 98.38 282 TYR A N 1
ATOM 2139 C CA . TYR A 1 282 ? 0.993 -1.634 14.895 1.00 98.38 282 TYR A CA 1
ATOM 2140 C C . TYR A 1 282 ? 2.038 -1.470 13.797 1.00 98.38 282 TYR A C 1
ATOM 2142 O O . TYR A 1 282 ? 2.580 -0.381 13.627 1.00 98.38 282 TYR A O 1
ATOM 2150 N N . LEU A 1 283 ? 2.263 -2.510 12.999 1.00 98.31 283 LEU A N 1
ATOM 2151 C CA . LEU A 1 283 ? 2.976 -2.392 11.728 1.00 98.31 283 LEU A CA 1
ATOM 2152 C C . LEU A 1 283 ? 1.988 -2.468 10.556 1.00 98.31 283 LEU A C 1
ATOM 2154 O O . LEU A 1 283 ? 1.098 -3.322 10.565 1.00 98.31 283 LEU A O 1
ATOM 2158 N N . PRO A 1 284 ? 2.116 -1.594 9.543 1.00 97.56 284 PRO A N 1
ATOM 2159 C CA . PRO A 1 284 ? 1.325 -1.709 8.326 1.00 97.56 284 PRO A CA 1
ATOM 2160 C C . PRO A 1 284 ? 1.819 -2.892 7.479 1.00 97.56 284 PRO A C 1
ATOM 2162 O O . PRO A 1 284 ? 2.991 -2.951 7.104 1.00 97.56 284 PRO A O 1
ATOM 2165 N N . GLY A 1 285 ? 0.913 -3.812 7.136 1.00 96.19 285 GLY A N 1
ATOM 2166 C CA . GLY A 1 285 ? 1.184 -4.895 6.182 1.00 96.19 285 GLY A CA 1
ATOM 2167 C C . GLY A 1 285 ? 1.265 -4.391 4.734 1.00 96.19 285 GLY A C 1
ATOM 2168 O O . GLY A 1 285 ? 1.013 -3.220 4.454 1.00 96.19 285 GLY A O 1
ATOM 2169 N N . GLN A 1 286 ? 1.532 -5.261 3.756 1.00 95.75 286 GLN A N 1
ATOM 2170 C CA . GLN A 1 286 ? 1.715 -4.894 2.337 1.00 95.75 286 GLN A CA 1
ATOM 2171 C C . GLN A 1 286 ? 0.484 -4.221 1.708 1.00 95.75 286 GLN A C 1
ATOM 2173 O O . GLN A 1 286 ? 0.593 -3.480 0.730 1.00 95.75 286 GLN A O 1
ATOM 2178 N N . SER A 1 287 ? -0.701 -4.431 2.285 1.00 95.50 287 SER A N 1
ATOM 2179 C CA . SER A 1 287 ? -1.919 -3.710 1.894 1.00 95.50 287 SER A CA 1
ATOM 2180 C C . SER A 1 287 ? -1.940 -2.233 2.325 1.00 95.50 287 SER A C 1
ATOM 2182 O O . SER A 1 287 ? -2.864 -1.512 1.938 1.00 95.50 287 SER A O 1
ATOM 2184 N N . ILE A 1 288 ? -0.949 -1.789 3.112 1.00 96.94 288 ILE A N 1
ATOM 2185 C CA . ILE A 1 288 ? -0.762 -0.472 3.751 1.00 96.94 288 ILE A CA 1
ATOM 2186 C C . ILE A 1 288 ? -1.771 -0.207 4.871 1.00 96.94 288 ILE A C 1
ATOM 2188 O O . ILE A 1 288 ? -1.427 0.297 5.929 1.00 96.94 288 ILE A O 1
ATOM 2192 N N . ARG A 1 289 ? -3.034 -0.556 4.636 1.00 97.19 289 ARG A N 1
ATOM 2193 C CA . ARG A 1 289 ? -4.167 -0.209 5.497 1.00 97.19 289 ARG A CA 1
ATOM 2194 C C . ARG A 1 289 ? -4.601 -1.303 6.473 1.00 97.19 289 ARG A C 1
ATOM 2196 O O . ARG A 1 289 ? -5.584 -1.104 7.179 1.00 97.19 289 ARG A O 1
ATOM 2203 N N . THR A 1 290 ? -3.959 -2.466 6.434 1.00 97.75 290 THR A N 1
ATOM 2204 C CA . THR A 1 290 ? -4.170 -3.539 7.415 1.00 97.75 290 THR A CA 1
ATOM 2205 C C . THR A 1 290 ? -3.002 -3.495 8.379 1.00 97.75 290 THR A C 1
ATOM 2207 O O . THR A 1 290 ? -1.851 -3.525 7.947 1.00 97.75 290 THR A O 1
ATOM 2210 N N . MET A 1 291 ? -3.320 -3.351 9.655 1.00 98.12 291 MET A N 1
ATOM 2211 C CA . MET A 1 291 ? -2.389 -3.002 10.712 1.00 98.12 291 MET A CA 1
ATOM 2212 C C . MET A 1 291 ? -2.262 -4.201 11.641 1.00 98.12 291 MET A C 1
ATOM 2214 O O . MET A 1 291 ? -3.225 -4.539 12.328 1.00 98.12 291 MET A O 1
ATOM 2218 N N . ALA A 1 292 ? -1.091 -4.830 11.649 1.00 97.88 292 ALA A N 1
ATOM 2219 C CA . ALA A 1 292 ? -0.799 -5.960 12.518 1.00 97.88 292 ALA A CA 1
ATOM 2220 C C . ALA A 1 292 ? -0.346 -5.460 13.889 1.00 97.88 292 ALA A C 1
ATOM 2222 O O . ALA A 1 292 ? 0.547 -4.611 13.977 1.00 97.88 292 ALA A O 1
ATOM 2223 N N . ASN A 1 293 ? -0.971 -5.949 14.958 1.00 97.25 293 ASN A N 1
ATOM 2224 C CA . ASN A 1 293 ? -0.670 -5.503 16.315 1.00 97.25 293 ASN A CA 1
ATOM 2225 C C . ASN A 1 293 ? 0.653 -6.114 16.798 1.00 97.25 293 ASN A C 1
ATOM 2227 O O . ASN A 1 293 ? 0.758 -7.326 16.967 1.00 97.25 293 ASN A O 1
ATOM 2231 N N . ILE A 1 294 ? 1.662 -5.278 17.046 1.00 96.50 294 ILE A N 1
ATOM 2232 C CA . ILE A 1 294 ? 2.969 -5.734 17.543 1.00 96.50 294 ILE A CA 1
ATOM 2233 C C . ILE A 1 294 ? 3.123 -5.560 19.057 1.00 96.50 294 ILE A C 1
ATOM 2235 O O . ILE A 1 294 ? 4.021 -6.147 19.654 1.00 96.50 294 ILE A O 1
ATOM 2239 N N . GLY A 1 295 ? 2.253 -4.767 19.694 1.00 93.56 295 GLY A N 1
ATOM 2240 C CA . GLY A 1 295 ? 2.218 -4.634 21.153 1.00 93.56 295 GLY A CA 1
ATOM 2241 C C . GLY A 1 295 ? 1.585 -5.852 21.827 1.00 93.56 295 GLY A C 1
ATOM 2242 O O . GLY A 1 295 ? 2.078 -6.331 22.845 1.00 93.56 295 GLY A O 1
ATOM 2243 N N . SER A 1 296 ? 0.527 -6.378 21.212 1.00 94.19 296 SER A N 1
ATOM 2244 C CA . SER A 1 296 ? -0.230 -7.544 21.663 1.00 94.19 296 SER A CA 1
ATOM 2245 C C . SER A 1 296 ? -0.550 -8.458 20.468 1.00 94.19 296 SER A C 1
ATOM 2247 O O . SER A 1 296 ? -1.671 -8.422 19.964 1.00 94.19 296 SER A O 1
ATOM 2249 N N . PRO A 1 297 ? 0.388 -9.316 20.017 1.00 91.81 297 PRO A N 1
ATOM 2250 C CA . PRO A 1 297 ? 0.243 -10.107 18.783 1.00 91.81 297 PRO A CA 1
ATOM 2251 C C . PRO A 1 297 ? -0.908 -11.126 18.755 1.00 91.81 297 PRO A C 1
ATOM 2253 O O . PRO A 1 297 ? -1.142 -11.766 17.736 1.00 91.81 297 PRO A O 1
ATOM 2256 N N . THR A 1 298 ? -1.605 -11.328 19.875 1.00 92.38 298 THR A N 1
ATOM 2257 C CA . THR A 1 298 ? -2.802 -12.179 19.963 1.00 92.38 298 THR A CA 1
ATOM 2258 C C . THR A 1 298 ? -4.103 -11.425 19.680 1.00 92.38 298 THR A C 1
ATOM 2260 O O . THR A 1 298 ? -5.163 -12.047 19.667 1.00 92.38 298 THR A O 1
ATOM 2263 N N . ARG A 1 299 ? -4.046 -10.095 19.537 1.00 95.25 299 ARG A N 1
ATOM 2264 C CA . ARG A 1 299 ? -5.183 -9.241 19.168 1.00 95.25 299 ARG A CA 1
ATOM 2265 C C . ARG A 1 299 ? -5.425 -9.268 17.663 1.00 95.25 299 ARG A C 1
ATOM 2267 O O . ARG A 1 299 ? -4.602 -9.776 16.905 1.00 95.25 299 ARG A O 1
ATOM 2274 N N . HIS A 1 300 ? -6.570 -8.745 17.240 1.00 96.25 300 HIS A N 1
ATOM 2275 C CA . HIS A 1 300 ? -6.933 -8.741 15.828 1.00 96.25 300 HIS A CA 1
ATOM 2276 C C . HIS A 1 300 ? -6.074 -7.760 15.022 1.00 96.25 300 HIS A C 1
ATOM 2278 O O . HIS A 1 300 ? -5.721 -6.675 15.492 1.00 96.25 300 HIS A O 1
ATOM 2284 N N . ASP A 1 301 ? -5.810 -8.112 13.765 1.00 97.12 301 ASP A N 1
ATOM 2285 C CA . ASP A 1 301 ? -5.357 -7.139 12.777 1.00 97.12 301 ASP A CA 1
ATOM 2286 C C . ASP A 1 301 ? -6.486 -6.144 12.481 1.00 97.12 301 ASP A C 1
ATOM 2288 O O . ASP A 1 301 ? -7.658 -6.515 12.373 1.00 97.12 301 ASP A O 1
ATOM 2292 N N . VAL A 1 302 ? -6.137 -4.870 12.295 1.00 97.81 302 VAL A N 1
ATOM 2293 C CA . VAL A 1 302 ? -7.118 -3.801 12.068 1.00 97.81 302 VAL A CA 1
ATOM 2294 C C . VAL A 1 302 ? -7.011 -3.286 10.639 1.00 97.81 302 VAL A C 1
ATOM 2296 O O . VAL A 1 302 ? -5.988 -2.733 10.237 1.00 97.81 302 VAL A O 1
ATOM 2299 N N . LYS A 1 303 ? -8.083 -3.421 9.857 1.00 98.31 303 LYS A N 1
ATOM 2300 C CA . LYS A 1 303 ? -8.150 -2.942 8.471 1.00 98.31 303 LYS A CA 1
ATOM 2301 C C . LYS A 1 303 ? -8.929 -1.635 8.386 1.00 98.31 303 LYS A C 1
ATOM 2303 O O . LYS A 1 303 ? -10.102 -1.575 8.735 1.00 98.31 303 LYS A O 1
ATOM 2308 N N . LEU A 1 304 ? -8.280 -0.586 7.894 1.00 98.00 304 LEU A N 1
ATOM 2309 C CA . LEU A 1 304 ? -8.772 0.790 7.984 1.00 98.00 304 LEU A CA 1
ATOM 2310 C C . LEU A 1 304 ? -9.053 1.385 6.599 1.00 98.00 304 LEU A C 1
ATOM 2312 O O . LEU A 1 304 ? -8.353 1.077 5.635 1.00 98.00 304 LEU A O 1
ATOM 2316 N N . PRO A 1 305 ? -10.055 2.262 6.443 1.00 96.69 305 PRO A N 1
ATOM 2317 C CA . PRO A 1 305 ? -10.189 3.043 5.222 1.00 96.69 305 PRO A CA 1
ATOM 2318 C C . PRO A 1 305 ? -9.023 4.032 5.098 1.00 96.69 305 PRO A C 1
ATOM 2320 O O . PRO A 1 305 ? -8.700 4.747 6.046 1.00 96.69 305 PRO A O 1
ATOM 2323 N N . LEU A 1 306 ? -8.415 4.095 3.912 1.00 97.31 306 LEU A N 1
ATOM 2324 C CA . LEU A 1 306 ? -7.304 4.993 3.618 1.00 97.31 306 LEU A CA 1
ATOM 2325 C C . LEU A 1 306 ? -7.471 5.607 2.221 1.00 97.31 306 LEU A C 1
ATOM 2327 O O . LEU A 1 306 ? -7.422 4.911 1.207 1.00 97.31 306 LEU A O 1
ATOM 2331 N N . LYS A 1 307 ? -7.692 6.920 2.145 1.00 96.25 307 LYS A N 1
ATOM 2332 C CA . LYS A 1 307 ? -7.966 7.653 0.897 1.00 96.25 307 LYS A CA 1
ATOM 2333 C C . LYS A 1 307 ? -6.683 7.951 0.102 1.00 96.25 307 LYS A C 1
ATOM 2335 O O . LYS A 1 307 ? -6.413 9.094 -0.252 1.00 96.25 307 LYS A O 1
ATOM 2340 N N . ILE A 1 308 ? -5.919 6.907 -0.203 1.00 96.50 308 ILE A N 1
ATOM 2341 C CA . ILE A 1 308 ? -4.771 6.947 -1.117 1.00 96.50 308 ILE A CA 1
ATOM 2342 C C . ILE A 1 308 ? -5.052 6.093 -2.351 1.00 96.50 308 ILE A C 1
ATOM 2344 O O . ILE A 1 308 ? -5.766 5.086 -2.266 1.00 96.50 308 ILE A O 1
ATOM 2348 N N . LEU A 1 309 ? -4.473 6.472 -3.486 1.00 94.69 309 LEU A N 1
ATOM 2349 C CA . LEU A 1 309 ? -4.467 5.651 -4.693 1.00 94.69 309 LEU A CA 1
ATOM 2350 C C . LEU A 1 309 ? -3.180 4.827 -4.706 1.00 94.69 309 LEU A C 1
ATOM 2352 O O . LEU A 1 309 ? -2.082 5.372 -4.636 1.00 94.69 309 LEU A O 1
ATOM 2356 N N . ASN A 1 310 ? -3.298 3.506 -4.774 1.00 95.00 310 ASN A N 1
ATOM 2357 C CA . ASN A 1 310 ? -2.130 2.642 -4.905 1.00 95.00 310 ASN A CA 1
ATOM 2358 C C . ASN A 1 310 ? -2.484 1.448 -5.780 1.00 95.00 310 ASN A C 1
ATOM 2360 O O . ASN A 1 310 ? -3.457 0.760 -5.473 1.00 95.00 310 ASN A O 1
ATOM 2364 N N . THR A 1 311 ? -1.688 1.181 -6.813 1.00 89.69 311 THR A N 1
ATOM 2365 C CA . THR A 1 311 ? -1.933 0.112 -7.793 1.00 89.69 311 THR A CA 1
ATOM 2366 C C . THR A 1 311 ? -3.338 0.184 -8.400 1.00 89.69 311 THR A C 1
ATOM 2368 O O . THR A 1 311 ? -4.118 -0.765 -8.299 1.00 89.69 311 THR A O 1
ATOM 2371 N N . LEU A 1 312 ? -3.676 1.337 -8.986 1.00 85.06 312 LEU A N 1
ATOM 2372 C CA . LEU A 1 312 ? -4.926 1.580 -9.728 1.00 85.06 312 LEU A CA 1
ATOM 2373 C C . LEU A 1 312 ? -6.223 1.625 -8.899 1.00 85.06 312 LEU A C 1
ATOM 2375 O O . LEU A 1 312 ? -7.291 1.867 -9.458 1.00 85.06 312 LEU A O 1
ATOM 2379 N N . VAL A 1 313 ? -6.169 1.418 -7.579 1.00 90.38 313 VAL A N 1
ATOM 2380 C CA . VAL A 1 313 ? -7.370 1.407 -6.729 1.00 90.38 313 VAL A CA 1
ATOM 2381 C C . VAL A 1 313 ? -7.226 2.292 -5.498 1.00 90.38 313 VAL A C 1
ATOM 2383 O O . VAL A 1 313 ? -6.176 2.343 -4.848 1.00 90.38 313 VAL A O 1
ATOM 2386 N N . TRP A 1 314 ? -8.317 2.978 -5.158 1.00 93.56 314 TRP A N 1
ATOM 2387 C CA . TRP A 1 314 ? -8.434 3.709 -3.902 1.00 93.56 314 TRP A CA 1
ATOM 2388 C C . TRP A 1 314 ? -8.501 2.730 -2.734 1.00 93.56 314 TRP A C 1
ATOM 2390 O O . TRP A 1 314 ? -9.296 1.789 -2.734 1.00 93.56 314 TRP A O 1
ATOM 2400 N N . ARG A 1 315 ? -7.704 2.970 -1.695 1.00 95.12 315 ARG A N 1
ATOM 2401 C CA . ARG A 1 315 ? -7.610 2.097 -0.516 1.00 95.12 315 ARG A CA 1
ATOM 2402 C C . ARG A 1 315 ? -8.695 2.376 0.536 1.00 95.12 315 ARG A C 1
ATOM 2404 O O . ARG A 1 315 ? -8.488 2.160 1.729 1.00 95.12 315 ARG A O 1
ATOM 2411 N N . GLY A 1 316 ? -9.898 2.756 0.097 1.00 93.56 316 GLY A N 1
ATOM 2412 C CA . GLY A 1 316 ? -11.100 2.893 0.934 1.00 93.56 316 GLY A CA 1
ATOM 2413 C C . GLY A 1 316 ? -11.844 1.569 1.148 1.00 93.56 316 GLY A C 1
ATOM 2414 O O . GLY A 1 316 ? -11.629 0.606 0.412 1.00 93.56 316 GLY A O 1
ATOM 2415 N N . ILE A 1 317 ? -12.710 1.491 2.159 1.00 92.69 317 ILE A N 1
ATOM 2416 C CA . ILE A 1 317 ? -13.518 0.294 2.439 1.00 92.69 317 ILE A CA 1
ATOM 2417 C C . ILE A 1 317 ? -14.996 0.653 2.231 1.00 92.69 317 ILE A C 1
ATOM 2419 O O . IL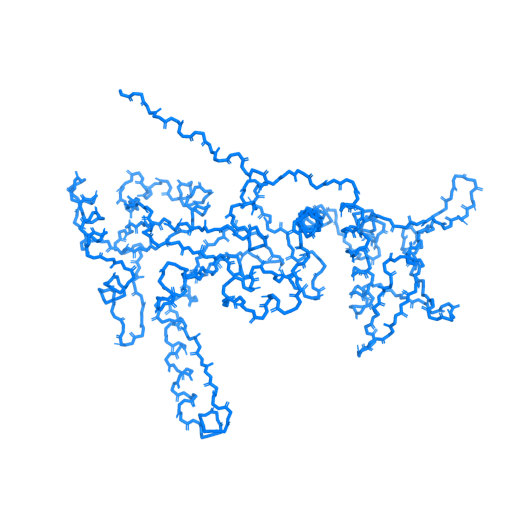E A 1 317 ? -15.519 1.479 2.977 1.00 92.69 317 ILE A O 1
ATOM 2423 N N . PRO A 1 318 ? -15.669 0.104 1.205 1.00 90.50 318 PRO A N 1
ATOM 2424 C CA . PRO A 1 318 ? -17.074 0.408 0.963 1.00 90.50 318 PRO A CA 1
ATOM 2425 C C . PRO A 1 318 ? -17.978 -0.108 2.099 1.00 90.50 318 PRO A C 1
ATOM 2427 O O . PRO A 1 318 ? -17.805 -1.255 2.515 1.00 90.50 318 PRO A O 1
ATOM 2430 N N . PRO A 1 319 ? -18.997 0.658 2.542 1.00 88.38 319 PRO A N 1
ATOM 2431 C CA . PRO A 1 319 ? -19.880 0.243 3.640 1.00 88.38 319 PRO A CA 1
ATOM 2432 C C . PRO A 1 319 ? -20.624 -1.077 3.397 1.00 88.38 319 PRO A C 1
ATOM 2434 O O . PRO A 1 319 ? -20.841 -1.859 4.315 1.00 88.38 319 PRO A O 1
ATOM 2437 N N . HIS A 1 320 ? -20.999 -1.366 2.148 1.00 87.12 320 HIS A N 1
ATOM 2438 C CA . HIS A 1 320 ? -21.662 -2.630 1.817 1.00 87.12 320 HIS A CA 1
ATOM 2439 C C . HIS A 1 320 ? -20.722 -3.840 1.951 1.00 87.12 320 HIS A C 1
ATOM 2441 O O . HIS A 1 320 ? -21.192 -4.943 2.213 1.00 87.12 320 HIS A O 1
ATOM 2447 N N . CYS A 1 321 ? -19.405 -3.644 1.801 1.00 89.00 321 CYS A N 1
ATOM 2448 C CA . CYS A 1 321 ? -18.420 -4.694 2.050 1.00 89.00 321 CYS A CA 1
ATOM 2449 C C . CYS A 1 321 ? -18.279 -4.960 3.552 1.00 89.00 321 CYS A C 1
ATOM 2451 O O . CYS A 1 321 ? -18.351 -6.116 3.953 1.00 89.00 321 CYS A O 1
ATOM 2453 N N . THR A 1 322 ? -18.148 -3.918 4.386 1.00 89.94 322 THR A N 1
ATOM 2454 C CA . THR A 1 322 ? -18.033 -4.086 5.850 1.00 89.94 322 THR A CA 1
ATOM 2455 C C . THR A 1 322 ? -19.300 -4.675 6.458 1.00 89.94 322 THR A C 1
ATOM 2457 O O . THR A 1 322 ? -19.220 -5.556 7.304 1.00 89.94 322 THR A O 1
ATOM 2460 N N . ALA A 1 323 ? -20.479 -4.263 5.980 1.00 90.75 323 ALA A N 1
ATOM 2461 C CA . ALA A 1 323 ? -21.749 -4.798 6.466 1.00 90.75 323 ALA A CA 1
ATOM 2462 C C . ALA A 1 323 ? -21.920 -6.304 6.183 1.00 90.75 323 ALA A C 1
ATOM 2464 O O . ALA A 1 323 ? -22.562 -7.009 6.960 1.00 90.75 323 ALA A O 1
ATOM 2465 N N . GLY A 1 324 ? -21.364 -6.800 5.071 1.00 93.62 324 GLY A N 1
ATOM 2466 C CA . GLY A 1 324 ? -21.457 -8.208 4.674 1.00 93.62 324 GLY A CA 1
ATOM 2467 C C . GLY A 1 324 ? -20.324 -9.097 5.191 1.00 93.62 324 GLY A C 1
ATOM 2468 O O . GLY A 1 324 ? -20.490 -10.316 5.237 1.00 93.62 324 GLY A O 1
ATOM 2469 N N . ALA A 1 325 ? -19.187 -8.515 5.578 1.00 94.94 325 ALA A N 1
ATOM 2470 C CA . ALA A 1 325 ? -17.961 -9.248 5.877 1.00 94.94 325 ALA A CA 1
ATOM 2471 C C . ALA A 1 325 ? -18.119 -10.319 6.979 1.00 94.94 325 ALA A C 1
ATOM 2473 O O . ALA A 1 325 ? -17.802 -11.479 6.696 1.00 94.94 325 ALA A O 1
ATOM 2474 N N . PRO A 1 326 ? -18.709 -10.035 8.161 1.00 96.00 326 PRO A N 1
ATOM 2475 C CA . PRO A 1 326 ? -18.884 -11.063 9.192 1.00 96.00 326 PRO A CA 1
ATOM 2476 C C . PRO A 1 326 ? -19.785 -12.229 8.761 1.00 96.00 326 PRO A C 1
ATOM 2478 O O . PRO A 1 326 ? -19.532 -13.381 9.113 1.00 96.00 326 PRO A O 1
ATOM 2481 N N . VAL A 1 327 ? -20.812 -11.958 7.946 1.00 95.31 327 VAL A N 1
ATOM 2482 C CA . VAL A 1 327 ? -21.725 -12.993 7.428 1.00 95.31 327 VAL A CA 1
ATOM 2483 C C . VAL A 1 327 ? -21.008 -13.896 6.425 1.00 95.31 327 VAL A C 1
ATOM 2485 O O . VAL A 1 327 ? -21.136 -15.119 6.487 1.00 95.31 327 VAL A O 1
ATOM 2488 N N . VAL A 1 328 ? -20.216 -13.310 5.523 1.00 96.12 328 VAL A N 1
ATOM 2489 C CA . VAL A 1 328 ? -19.383 -14.072 4.580 1.00 96.12 328 VAL A CA 1
ATOM 2490 C C . VAL A 1 328 ? -18.351 -14.906 5.337 1.00 96.12 328 VAL A C 1
ATOM 2492 O O . VAL A 1 328 ? -18.166 -16.079 5.013 1.00 96.12 328 VAL A O 1
ATOM 2495 N N . THR A 1 329 ? -17.741 -14.345 6.384 1.00 96.44 329 THR A N 1
ATOM 2496 C CA . THR A 1 329 ? -16.825 -15.069 7.270 1.00 96.44 329 THR A CA 1
ATOM 2497 C C . THR A 1 329 ? -17.492 -16.287 7.899 1.00 96.44 329 THR A C 1
ATOM 2499 O O . THR A 1 329 ? -16.936 -17.383 7.840 1.00 96.44 329 THR A O 1
ATOM 2502 N N . GLN A 1 330 ? -18.688 -16.122 8.469 1.00 95.69 330 GLN A N 1
ATOM 2503 C CA . GLN A 1 330 ? -19.432 -17.221 9.082 1.00 95.69 330 GLN A CA 1
ATOM 2504 C C . GLN A 1 330 ? -19.754 -18.322 8.063 1.00 95.69 330 GLN A C 1
ATOM 2506 O O . GLN A 1 330 ? -19.557 -19.505 8.341 1.00 95.69 330 GLN A O 1
ATOM 2511 N N . TRP A 1 331 ? -20.221 -17.937 6.874 1.00 96.12 331 TRP A N 1
ATOM 2512 C CA . TRP A 1 331 ? -20.560 -18.882 5.814 1.00 96.12 331 TRP A CA 1
ATOM 2513 C C . TRP A 1 331 ? -19.340 -19.677 5.326 1.00 96.12 331 TRP A C 1
ATOM 2515 O O . TRP A 1 331 ? -19.407 -20.903 5.237 1.00 96.12 331 TRP A O 1
ATOM 2525 N N . LEU A 1 332 ? -18.214 -19.003 5.065 1.00 96.62 332 LEU A N 1
ATOM 2526 C CA . LEU A 1 332 ? -16.978 -19.655 4.622 1.00 96.62 332 LEU A CA 1
ATOM 2527 C C . LEU A 1 332 ? -16.398 -20.578 5.694 1.00 96.62 332 LEU A C 1
ATOM 2529 O O . LEU A 1 332 ? -15.997 -21.691 5.366 1.00 96.62 332 LEU A O 1
ATOM 2533 N N . ARG A 1 333 ? -16.392 -20.157 6.967 1.00 94.75 333 ARG A N 1
ATOM 2534 C CA . ARG A 1 333 ? -15.963 -21.020 8.080 1.00 94.75 333 ARG A CA 1
ATOM 2535 C C . ARG A 1 333 ? -16.818 -22.281 8.161 1.00 94.75 333 ARG A C 1
ATOM 2537 O O . ARG A 1 333 ? -16.271 -23.374 8.166 1.00 94.75 333 ARG A O 1
ATOM 2544 N N . GLY A 1 334 ? -18.144 -22.145 8.094 1.00 94.00 334 GLY A N 1
ATOM 2545 C CA . GLY A 1 334 ? -19.047 -23.298 8.091 1.00 94.00 334 GLY A CA 1
ATOM 2546 C C . GLY A 1 334 ? -18.802 -24.263 6.925 1.00 94.00 334 GLY A C 1
ATOM 2547 O O . GLY A 1 334 ? -18.857 -25.477 7.111 1.00 94.00 334 GLY A O 1
ATOM 2548 N N . MET A 1 335 ? -18.493 -23.751 5.730 1.00 95.50 335 MET A N 1
ATOM 2549 C CA . MET A 1 335 ? -18.122 -24.586 4.582 1.00 95.50 335 MET A CA 1
ATOM 2550 C C . MET A 1 335 ? -16.791 -25.312 4.810 1.00 95.50 335 MET A C 1
ATOM 2552 O O . MET A 1 335 ? -16.707 -26.514 4.581 1.00 95.50 335 MET A O 1
ATOM 2556 N N . LEU A 1 336 ? -15.765 -24.595 5.273 1.00 96.00 336 LEU A N 1
ATOM 2557 C CA . LEU A 1 336 ? -14.436 -25.155 5.517 1.00 96.00 336 LEU A CA 1
ATOM 2558 C C . LEU A 1 336 ? -14.463 -26.243 6.592 1.00 96.00 336 LEU A C 1
ATOM 2560 O O . LEU A 1 336 ? -13.887 -27.306 6.385 1.00 96.00 336 LEU A O 1
ATOM 2564 N N . ASP A 1 337 ? -15.170 -26.001 7.695 1.00 93.88 337 ASP A N 1
ATOM 2565 C CA . ASP A 1 337 ? -15.244 -26.923 8.833 1.00 93.88 337 ASP A CA 1
ATOM 2566 C C . ASP A 1 337 ? -16.017 -28.210 8.504 1.00 93.88 337 ASP A C 1
ATOM 2568 O O . ASP A 1 337 ? -15.828 -29.239 9.155 1.00 93.88 337 ASP A O 1
ATOM 2572 N N . THR A 1 338 ? -16.905 -28.164 7.504 1.00 96.25 338 THR A N 1
ATOM 2573 C CA . THR A 1 338 ? -17.737 -29.308 7.101 1.00 96.25 338 THR A CA 1
ATOM 2574 C C . THR A 1 338 ? -17.172 -30.097 5.926 1.00 96.25 338 THR A C 1
ATOM 2576 O O . THR A 1 338 ? -17.606 -31.230 5.707 1.00 96.25 338 THR A O 1
ATOM 2579 N N . ASP A 1 339 ? -16.201 -29.550 5.193 1.00 97.81 339 ASP A N 1
ATOM 2580 C CA . ASP A 1 339 ? -15.535 -30.236 4.090 1.00 97.81 339 ASP A CA 1
ATOM 2581 C C . ASP A 1 339 ? -14.381 -31.119 4.620 1.00 97.81 339 ASP A C 1
ATOM 2583 O O . ASP A 1 339 ? -13.379 -30.596 5.117 1.00 97.81 339 ASP A O 1
ATOM 2587 N N . PRO A 1 340 ? -14.467 -32.464 4.519 1.00 97.00 340 PRO A N 1
ATOM 2588 C CA . PRO A 1 340 ? -13.450 -33.354 5.081 1.00 97.00 340 PRO A CA 1
ATOM 2589 C C . PRO A 1 340 ? -12.075 -33.207 4.427 1.00 97.00 340 PRO A C 1
ATOM 2591 O O . PRO A 1 340 ? -11.058 -33.442 5.081 1.00 97.00 340 PRO A O 1
ATOM 2594 N N . TYR A 1 341 ? -12.035 -32.823 3.150 1.00 97.56 341 TYR A N 1
ATOM 2595 C CA . TYR A 1 341 ? -10.787 -32.605 2.435 1.00 97.56 341 TYR A CA 1
ATOM 2596 C C . TYR A 1 341 ? -10.121 -31.316 2.927 1.00 97.56 341 TYR A C 1
ATOM 2598 O O . TYR A 1 341 ? -8.938 -31.325 3.269 1.00 97.56 341 TYR A O 1
ATOM 2606 N N . LEU A 1 342 ? -10.887 -30.227 3.054 1.00 96.25 342 LEU A N 1
ATOM 2607 C CA . LEU A 1 342 ? -10.356 -28.938 3.507 1.00 96.25 342 LEU A CA 1
ATOM 2608 C C . LEU A 1 342 ? -9.976 -28.945 4.995 1.00 96.25 342 LEU A C 1
ATOM 2610 O O . LEU A 1 342 ? -8.913 -28.436 5.362 1.00 96.25 342 LEU A O 1
ATOM 2614 N N . ALA A 1 343 ? -10.806 -29.544 5.850 1.00 94.62 343 ALA A N 1
ATOM 2615 C CA . ALA A 1 343 ? -10.558 -29.610 7.287 1.00 94.62 343 ALA A CA 1
ATOM 2616 C C . ALA A 1 343 ? -9.531 -30.692 7.660 1.00 94.62 343 ALA A C 1
ATOM 2618 O O . ALA A 1 343 ? -8.645 -30.457 8.485 1.00 94.62 343 ALA A O 1
ATOM 2619 N N . GLY A 1 344 ? -9.642 -31.884 7.067 1.00 95.12 344 GLY A N 1
ATOM 2620 C CA . GLY A 1 344 ? -8.851 -33.056 7.445 1.00 95.12 344 GLY A CA 1
ATOM 2621 C C . GLY A 1 344 ? -7.530 -33.179 6.692 1.00 95.12 344 GLY A C 1
ATOM 2622 O O . GLY A 1 344 ? -6.484 -33.367 7.316 1.00 95.12 344 GLY A O 1
ATOM 2623 N N . GLU A 1 345 ? -7.564 -33.074 5.362 1.00 96.75 345 GLU A N 1
ATOM 2624 C CA . GLU A 1 345 ? -6.386 -33.324 4.525 1.00 96.75 345 GLU A CA 1
ATOM 2625 C C . GLU A 1 345 ? -5.521 -32.072 4.361 1.00 96.75 345 GLU A C 1
ATOM 2627 O O . GLU A 1 345 ? -4.335 -32.086 4.707 1.00 96.75 345 GLU A O 1
ATOM 2632 N N . THR A 1 346 ? -6.095 -30.967 3.874 1.00 96.50 346 THR A N 1
ATOM 2633 C CA . THR A 1 346 ? -5.325 -29.736 3.631 1.00 96.50 346 THR A CA 1
ATOM 2634 C C . THR A 1 346 ? -5.134 -28.905 4.896 1.00 96.50 346 THR A C 1
ATOM 2636 O O . THR A 1 346 ? -4.167 -28.146 4.973 1.00 96.50 346 THR A O 1
ATOM 2639 N N . ARG A 1 347 ? -6.011 -29.075 5.899 1.00 95.94 347 ARG A N 1
ATOM 2640 C CA . ARG A 1 347 ? -6.026 -28.322 7.168 1.00 95.94 347 ARG A CA 1
ATOM 2641 C C . ARG A 1 347 ? -6.019 -26.811 6.926 1.00 95.94 347 ARG A C 1
ATOM 2643 O O . ARG A 1 347 ? -5.223 -26.072 7.508 1.00 95.94 347 ARG A O 1
ATOM 2650 N N . THR A 1 348 ? -6.867 -26.370 6.002 1.00 95.69 348 THR A N 1
ATOM 2651 C CA . THR A 1 348 ? -6.933 -24.971 5.574 1.00 95.69 348 THR A CA 1
ATOM 2652 C C . THR A 1 348 ? -7.377 -24.083 6.731 1.00 95.69 348 THR A C 1
ATOM 2654 O O . THR A 1 348 ? -8.411 -24.323 7.346 1.00 95.69 348 THR A O 1
ATOM 2657 N N . VAL A 1 349 ? -6.621 -23.018 6.992 1.00 93.56 349 VAL A N 1
ATOM 2658 C CA . VAL A 1 349 ? -6.984 -21.988 7.972 1.00 93.56 349 VAL A CA 1
ATOM 2659 C C . VAL A 1 349 ? -7.504 -20.761 7.236 1.00 93.56 349 VAL A C 1
ATOM 2661 O O . VAL A 1 349 ? -6.861 -20.271 6.309 1.00 93.56 349 VAL A O 1
ATOM 2664 N N . PHE A 1 350 ? -8.654 -20.246 7.669 1.00 94.62 350 PHE A N 1
ATOM 2665 C CA . PHE A 1 350 ? -9.252 -19.031 7.126 1.00 94.62 350 PHE A CA 1
ATOM 2666 C C . PHE A 1 350 ? -9.347 -17.933 8.189 1.00 94.62 350 PHE A C 1
ATOM 2668 O O . PHE A 1 350 ? -10.113 -18.020 9.155 1.00 94.62 350 PHE A O 1
ATOM 2675 N N . LEU A 1 351 ? -8.568 -16.873 7.977 1.00 94.31 351 LEU A N 1
ATOM 2676 C CA . LEU A 1 351 ? -8.608 -15.649 8.770 1.00 94.31 351 LEU A CA 1
ATOM 2677 C C . LEU A 1 351 ? -9.731 -14.754 8.236 1.00 94.31 351 LEU A C 1
ATOM 2679 O O . LEU A 1 351 ? -9.540 -13.972 7.308 1.00 94.31 351 LEU A O 1
ATOM 2683 N N . GLY A 1 352 ? -10.931 -14.942 8.778 1.00 94.12 352 GLY A N 1
ATOM 2684 C CA . GLY A 1 352 ? -12.102 -14.153 8.405 1.00 94.12 352 GLY A CA 1
ATOM 2685 C C . GLY A 1 352 ? -12.151 -12.782 9.080 1.00 94.12 352 GLY A C 1
ATOM 2686 O O . GLY A 1 352 ? -11.669 -12.611 10.197 1.00 94.12 352 GLY A O 1
ATOM 2687 N N . GLU A 1 353 ? -12.797 -11.830 8.414 1.00 96.62 353 GLU A N 1
ATOM 2688 C CA . GLU A 1 353 ? -13.161 -10.521 8.963 1.00 96.62 353 GLU A CA 1
ATOM 2689 C C . GLU A 1 353 ? -14.334 -10.727 9.946 1.00 96.62 353 GLU A C 1
ATOM 2691 O O . GLU A 1 353 ? -15.434 -11.097 9.525 1.00 96.62 353 GLU A O 1
ATOM 2696 N N . VAL A 1 354 ? -14.078 -10.604 11.257 1.00 95.50 354 VAL A N 1
ATOM 2697 C CA . VAL A 1 354 ? -15.025 -11.002 12.325 1.00 95.50 354 VAL A CA 1
ATOM 2698 C C . VAL A 1 354 ? -15.904 -9.871 12.860 1.00 95.50 354 VAL A C 1
ATOM 2700 O O . VAL A 1 354 ? -16.912 -10.167 13.503 1.00 95.50 354 VAL A O 1
ATOM 2703 N N . ALA A 1 355 ? -15.532 -8.615 12.611 1.00 93.94 355 ALA A N 1
ATOM 2704 C CA . ALA A 1 355 ? -16.246 -7.410 13.023 1.00 93.94 355 ALA A CA 1
ATOM 2705 C C . ALA A 1 355 ? -15.997 -6.254 12.049 1.00 93.94 355 ALA A C 1
ATOM 2707 O O . ALA A 1 355 ? -14.877 -6.210 11.488 1.00 93.94 355 ALA A O 1
#

pLDDT: mean 92.16, std 12.52, range [30.88, 98.62]

Mean predicted aligned error: 5.79 Å

Nearest PDB structures (foldseek):
  7tgk-assembly1_D  TM=9.540E-01  e=7.118E-29  Streptomyces griseoflavus
  6p63-assembly2_B  TM=9.481E-01  e=2.322E-28  Streptomyces coelicolor
  7tgn-assembly1_B  TM=9.538E-01  e=8.437E-28  Streptomyces violaceus
  5o7o-assembly2_C  TM=9.518E-01  e=5.488E-28  Erwinia amylovora CFBP1430
  2x0o-assembly1_A-2  TM=9.164E-01  e=7.644E-27  Bordetella bronchiseptica

Sequence (355 aa):
MIVSEKSPPTDAPSPAGPAAWREANRQLLAKALGEWCFEAMLKPVETGDGGYRVELDSGVGYSFAATPGAFGWLKVDPSSITRTAAGMLGNEIGEPALDALRFLVDSASTLGADASTLATYLTELSATLAADAARLAYDSSDSVETVSDLRQLGHAELECRMTGHNWLVANKGRVGFSASDVARYAPESRQPVRLWWVAVQRGLAEFRGTPELSERQILATELDEQTRAEFATTLTDQSLDPDGYVWMPVHPWQWDHAAQVLHAADVAQQRIVPLGESPDAYLPGQSIRTMANIGSPTRHDVKLPLKILNTLVWRGIPPHCTAGAPVVTQWLRGMLDTDPYLAGETRTVFLGEVA